Protein AF-A0A8T1ALN6-F1 (afdb_monomer_lite)

Foldseek 3Di:
DDDPADEALDPPPRVVPGPHYDPVSDPVVVVVVVLVVQQQVLLVLLLVLLVVLLVLLVVLLVVVCVVLVFDAAPLLCCVSVPQLNVVLSVLSNVFAWDPDDDPDGPDPDSDDPVSVCVSVVLSVVLNVQLVVLLVVLVPDPPADRDDCPPPDVVPNNVRHQHPNSLSSSLSSSVSSLVSSCVSQQDDPTTDGNVVSVSNVVSSVVSVVVSCCQVVPDDDPVCVVSSNHD

pLDDT: mean 86.93, std 8.19, range [48.19, 97.44]

Sequence (229 aa):
RFAHCGVALSDAEASVVSPFTSKSKTIQSVVDLCREGRCSVATSFASVKFLIMYGLIGSVLRLFMYYHAINLSQWCWILVEGFMLVGCSYVITLSKPLDELKDMRPTSSLIGPTTLSSILGQEAINIIYLCFSIHMLSSQVWYCPFSPDNVDVAKWWLLSDNHMATVLFFSVIFQQHTTAWTFSFGSIYQQPIWRNYLLLVFFAAVAALDLYLVLGEPSYVHHRSEILN

Secondary structure (DSSP, 8-state):
---S--EESSSSHHHHH-SEE-SS--THHHHHHHHHHHHHHHHHHHHHHHHHHHHHHHHHHHHHHHHTT----HHHHIIIIIIIHHHHHHHHHTPPBPSS--SPPPPS-TT-HHHHHHHHHHHHHHHHHHHHHHHHHHT-TT------TT--TT-GGGGS-SHHHHHHHHHHHHHHHHHHHHHHS--TTB--GGG-HHHHHHHHHHHHHHHHHHHS-S-HHHHHHTS--

InterPro domains:
  IPR006544 P-type ATPase, subfamily V [PTHR45630] (1-216)
  IPR023298 P-type ATPase, transmembrane domain superfamily [SSF81665] (37-215)

Organism: NCBI:txid29920

Structure (mmCIF, N/CA/C/O backbone):
data_AF-A0A8T1ALN6-F1
#
_entry.id   AF-A0A8T1ALN6-F1
#
loop_
_atom_site.group_PDB
_atom_site.id
_atom_site.type_symbol
_atom_site.label_atom_id
_atom_site.label_alt_id
_atom_site.label_comp_id
_atom_site.label_asym_id
_atom_site.label_entity_id
_atom_site.label_seq_id
_atom_site.pdbx_PDB_ins_code
_atom_site.Cartn_x
_atom_site.Cartn_y
_atom_site.Cartn_z
_atom_site.occupancy
_atom_site.B_iso_or_equiv
_atom_site.auth_seq_id
_atom_site.auth_comp_id
_atom_site.auth_asym_id
_atom_site.auth_atom_id
_atom_site.pdbx_PDB_model_num
ATOM 1 N N . ARG A 1 1 ? -21.799 17.303 34.467 1.00 52.84 1 ARG A N 1
ATOM 2 C CA . ARG A 1 1 ? -20.860 16.896 33.391 1.00 52.84 1 ARG A CA 1
ATOM 3 C C . ARG A 1 1 ? -21.660 16.086 32.383 1.00 52.84 1 ARG A C 1
ATOM 5 O O . ARG A 1 1 ? -22.311 15.145 32.812 1.00 52.84 1 ARG A O 1
ATOM 12 N N . PHE A 1 2 ? -21.660 16.472 31.109 1.00 76.06 2 PHE A N 1
ATOM 13 C CA . PHE A 1 2 ? -22.322 15.713 30.044 1.00 76.06 2 PHE A CA 1
ATOM 14 C C . PHE A 1 2 ? -21.413 14.564 29.589 1.00 76.06 2 PHE A C 1
ATOM 16 O O . PHE A 1 2 ? -20.194 14.734 29.534 1.00 76.06 2 PHE A O 1
ATOM 23 N N . ALA A 1 3 ? -21.988 13.391 29.324 1.00 81.00 3 ALA A N 1
ATOM 24 C CA . ALA A 1 3 ? -21.252 12.275 28.743 1.00 81.00 3 ALA A CA 1
ATOM 25 C C . ALA A 1 3 ? -21.075 12.512 27.236 1.00 81.00 3 ALA A C 1
ATOM 27 O O . ALA A 1 3 ? -22.021 12.909 26.565 1.00 81.00 3 ALA A O 1
ATOM 28 N N . HIS A 1 4 ? -19.877 12.259 26.701 1.00 85.81 4 HIS A N 1
ATOM 29 C CA . HIS A 1 4 ? -19.615 12.381 25.259 1.00 85.81 4 HIS A CA 1
ATOM 30 C C . HIS A 1 4 ? -20.237 11.237 24.440 1.00 85.81 4 HIS A C 1
ATOM 32 O O . HIS A 1 4 ? -20.382 11.352 23.230 1.00 85.81 4 HIS A O 1
ATOM 38 N N . CYS A 1 5 ? -20.558 10.118 25.092 1.00 86.50 5 CYS A N 1
ATOM 39 C CA . CYS A 1 5 ? -21.152 8.931 24.489 1.00 86.50 5 CYS A CA 1
ATOM 40 C C . CYS A 1 5 ? -21.889 8.126 25.573 1.00 86.50 5 CYS A C 1
ATOM 42 O O . CYS A 1 5 ? -21.485 8.160 26.739 1.00 86.50 5 CYS A O 1
ATOM 44 N N . GLY A 1 6 ? -22.951 7.413 25.194 1.00 89.12 6 GLY A N 1
ATOM 45 C CA . GLY A 1 6 ? -23.760 6.574 26.079 1.00 89.12 6 GLY A CA 1
ATOM 46 C C . GLY A 1 6 ? -24.063 5.209 25.462 1.00 89.12 6 GLY A C 1
ATOM 47 O O . GLY A 1 6 ? -23.921 5.017 24.253 1.00 89.12 6 GLY A O 1
ATOM 48 N N . VAL A 1 7 ? -24.477 4.266 26.312 1.00 90.94 7 VAL A N 1
ATOM 49 C CA . VAL A 1 7 ? -25.042 2.972 25.905 1.00 90.94 7 VAL A CA 1
ATOM 50 C C . VAL A 1 7 ? -26.379 2.802 26.614 1.00 90.94 7 VAL A C 1
ATOM 52 O O . VAL A 1 7 ? -26.431 2.808 27.844 1.00 90.94 7 VAL A O 1
ATOM 55 N N . ALA A 1 8 ? -27.455 2.636 25.852 1.00 91.94 8 ALA A N 1
ATOM 56 C CA . ALA A 1 8 ? -28.772 2.341 26.389 1.00 91.94 8 ALA A CA 1
ATOM 57 C C . ALA A 1 8 ? -28.912 0.836 26.634 1.00 91.94 8 ALA A C 1
ATOM 59 O O . ALA A 1 8 ? -28.627 0.027 25.752 1.00 91.94 8 ALA A O 1
ATOM 60 N N . LEU A 1 9 ? -29.365 0.460 27.831 1.00 89.12 9 LEU A N 1
ATOM 61 C CA . LEU A 1 9 ? -29.730 -0.922 28.180 1.00 89.12 9 LEU A CA 1
ATOM 62 C C . LEU A 1 9 ? -31.255 -1.144 28.134 1.00 89.12 9 LEU A C 1
ATOM 64 O O . LEU A 1 9 ? -31.744 -2.195 28.541 1.00 89.12 9 LEU A O 1
ATOM 68 N N . SER A 1 10 ? -32.014 -0.152 27.666 1.00 85.69 10 SER A N 1
ATOM 69 C CA . SER A 1 10 ? -33.464 -0.214 27.485 1.00 85.69 10 SER A CA 1
ATOM 70 C C . SER A 1 10 ? -33.848 0.280 26.091 1.00 85.69 10 SER A C 1
ATOM 72 O O . SER A 1 10 ? -33.154 1.117 25.520 1.00 85.69 10 SER A O 1
ATOM 74 N N . ASP A 1 11 ? -34.964 -0.232 25.569 1.00 76.25 11 ASP A N 1
ATOM 75 C CA . ASP A 1 11 ? -35.465 0.071 24.215 1.00 76.25 11 ASP A CA 1
ATOM 76 C C . ASP A 1 11 ? -36.366 1.323 24.165 1.00 76.25 11 ASP A C 1
ATOM 78 O O . ASP A 1 11 ? -37.003 1.596 23.151 1.00 76.25 11 ASP A O 1
ATOM 82 N N . ALA A 1 12 ? -36.496 2.038 25.285 1.00 77.38 12 ALA A N 1
ATOM 83 C CA . ALA A 1 12 ? -37.437 3.143 25.451 1.00 77.38 12 ALA A CA 1
ATOM 84 C C . ALA A 1 12 ? -36.713 4.503 25.401 1.00 77.38 12 ALA A C 1
ATOM 86 O O . ALA A 1 12 ? -35.930 4.782 24.498 1.00 77.38 12 ALA A O 1
ATOM 87 N N . GLU A 1 13 ? -36.948 5.376 26.378 1.00 75.62 13 GLU A N 1
ATOM 88 C CA . GLU A 1 13 ? -36.460 6.762 26.359 1.00 75.62 13 GLU A CA 1
ATOM 89 C C . GLU A 1 13 ? -34.926 6.874 26.312 1.00 75.62 13 GLU A C 1
ATOM 91 O O . GLU A 1 13 ? -34.386 7.774 25.671 1.00 75.62 13 GLU A O 1
ATOM 96 N N . ALA A 1 14 ? -34.204 5.927 26.923 1.00 77.44 14 ALA A N 1
ATOM 97 C CA . ALA A 1 14 ? -32.743 5.944 26.932 1.00 77.44 14 ALA A CA 1
ATOM 98 C C . ALA A 1 14 ? -32.126 5.652 25.551 1.00 77.44 14 ALA A C 1
ATOM 100 O O . ALA A 1 14 ? -31.077 6.213 25.231 1.00 77.44 14 ALA A O 1
ATOM 101 N N . SER A 1 15 ? -32.756 4.814 24.715 1.00 80.06 15 SER A N 1
ATOM 102 C CA . SER A 1 15 ? -32.253 4.522 23.364 1.00 80.06 15 SER A CA 1
ATOM 103 C C . SER A 1 15 ? -32.489 5.663 22.379 1.00 80.06 15 SER A C 1
ATOM 105 O O . SER A 1 15 ? -31.780 5.749 21.385 1.00 80.06 15 SER A O 1
ATOM 107 N N . VAL A 1 16 ? -33.435 6.569 22.659 1.00 81.06 16 VAL A N 1
ATOM 108 C CA . VAL A 1 16 ? -33.685 7.754 21.814 1.00 81.06 16 VAL A CA 1
ATOM 109 C C . VAL A 1 16 ? -32.510 8.737 21.867 1.00 81.06 16 VAL A C 1
ATOM 111 O O . VAL A 1 16 ? -32.228 9.423 20.889 1.00 81.06 16 VAL A O 1
ATOM 114 N N . VAL A 1 17 ? -31.810 8.801 23.002 1.00 83.56 17 VAL A N 1
ATOM 115 C CA . VAL A 1 17 ? -30.732 9.776 23.249 1.00 83.56 17 VAL A CA 1
ATOM 116 C C . VAL A 1 17 ? -29.327 9.176 23.168 1.00 83.56 17 VAL A C 1
ATOM 118 O O . VAL A 1 17 ? -28.344 9.911 23.091 1.00 83.56 17 VAL A O 1
ATOM 121 N N . SER A 1 18 ? -29.211 7.849 23.207 1.00 87.25 18 SER A N 1
ATOM 122 C CA . SER A 1 18 ? -27.933 7.143 23.223 1.00 87.25 18 SER A CA 1
ATOM 123 C C . SER A 1 18 ? -27.534 6.673 21.818 1.00 87.25 18 SER A C 1
ATOM 125 O O . SER A 1 18 ? -28.333 6.011 21.160 1.00 87.25 18 SER A O 1
ATOM 127 N N . PRO A 1 19 ? -26.288 6.912 21.364 1.00 88.75 19 PRO A N 1
ATOM 128 C CA . PRO A 1 19 ? -25.835 6.464 20.044 1.00 88.75 19 PRO A CA 1
ATOM 129 C C . PRO A 1 19 ? -25.727 4.935 19.930 1.00 88.75 19 PRO A C 1
ATOM 131 O O . PRO A 1 19 ? -25.768 4.394 18.828 1.00 88.75 19 PRO A O 1
ATOM 134 N N . PHE A 1 20 ? -25.599 4.230 21.059 1.00 91.56 20 PHE A N 1
ATOM 135 C CA . PHE A 1 20 ? -25.561 2.770 21.118 1.00 91.56 20 PHE A CA 1
ATOM 136 C C . PHE A 1 20 ? -26.703 2.229 21.978 1.00 91.56 20 PHE A C 1
ATOM 138 O O . PHE A 1 20 ? -27.007 2.789 23.034 1.00 91.56 20 PHE A O 1
ATOM 145 N N . THR A 1 21 ? -27.286 1.102 21.561 1.00 92.06 21 THR A N 1
ATOM 146 C CA . THR A 1 21 ? -28.323 0.369 22.307 1.00 92.06 21 THR A CA 1
ATOM 147 C C . THR A 1 21 ? -27.938 -1.108 22.407 1.00 92.06 21 THR A C 1
ATOM 149 O O . THR A 1 21 ? -27.664 -1.754 21.395 1.00 92.06 21 THR A O 1
ATOM 152 N N . SER A 1 22 ? -27.892 -1.653 23.625 1.00 91.75 22 SER A N 1
ATOM 153 C CA . SER A 1 22 ? -27.598 -3.066 23.882 1.00 91.75 22 SER A CA 1
ATOM 154 C C . SER A 1 22 ? -28.863 -3.908 23.754 1.00 91.75 22 SER A C 1
ATOM 156 O O . SER A 1 22 ? -29.787 -3.784 24.555 1.00 91.75 22 SER A O 1
ATOM 158 N N . LYS A 1 23 ? -28.869 -4.836 22.792 1.00 88.19 23 LYS A N 1
ATOM 159 C CA . LYS A 1 23 ? -29.971 -5.795 22.615 1.00 88.19 23 LYS A CA 1
ATOM 160 C C . LYS A 1 23 ? -30.048 -6.828 23.739 1.00 88.19 23 LYS A C 1
ATOM 162 O O . LYS A 1 23 ? -31.139 -7.222 24.134 1.00 88.19 23 LYS A O 1
ATOM 167 N N . SER A 1 24 ? -28.900 -7.275 24.252 1.00 87.94 24 SER A N 1
ATOM 168 C CA . SER A 1 24 ? -28.834 -8.238 25.358 1.00 87.94 24 SER A CA 1
ATOM 169 C C . SER A 1 24 ? -29.148 -7.602 26.712 1.00 87.94 24 SER A C 1
ATOM 171 O O . SER A 1 24 ? -29.361 -8.329 27.677 1.00 87.94 24 SER A O 1
ATOM 173 N N . LYS A 1 25 ? -29.169 -6.262 26.794 1.00 89.44 25 LYS A N 1
ATOM 174 C CA . LYS A 1 25 ? -29.397 -5.483 28.023 1.00 89.44 25 LYS A CA 1
ATOM 175 C C . LYS A 1 25 ? -28.411 -5.844 29.143 1.00 89.44 25 LYS A C 1
ATOM 177 O O . LYS A 1 25 ? -28.721 -5.725 30.325 1.00 89.44 25 LYS A O 1
ATOM 182 N N . THR A 1 26 ? -27.205 -6.282 28.772 1.00 90.75 26 THR A N 1
ATOM 183 C CA . THR A 1 26 ? -26.138 -6.684 29.698 1.00 90.75 26 THR A CA 1
ATOM 184 C C . THR A 1 26 ? -25.036 -5.630 29.773 1.00 90.75 26 THR A C 1
ATOM 186 O O . THR A 1 26 ? -24.687 -4.991 28.781 1.00 90.75 26 THR A O 1
ATOM 189 N N . ILE A 1 27 ? -24.417 -5.492 30.950 1.00 91.25 27 ILE A N 1
ATOM 190 C CA . ILE A 1 27 ? -23.270 -4.587 31.161 1.00 91.25 27 ILE A CA 1
ATOM 191 C C . ILE A 1 27 ? -22.062 -5.012 30.306 1.00 91.25 27 ILE A C 1
ATOM 193 O O . ILE A 1 27 ? -21.274 -4.166 29.889 1.00 91.25 27 ILE A O 1
ATOM 197 N N . GLN A 1 28 ? -21.957 -6.303 29.965 1.00 90.69 28 GLN A N 1
ATOM 198 C CA . GLN A 1 28 ? -20.912 -6.834 29.086 1.00 90.69 28 GLN A CA 1
ATOM 199 C C . GLN A 1 28 ? -20.850 -6.111 27.729 1.00 90.69 28 GLN A C 1
ATOM 201 O O . GLN A 1 28 ? -19.758 -5.877 27.219 1.00 90.69 28 GLN A O 1
ATOM 206 N N . SER A 1 29 ? -21.987 -5.647 27.193 1.00 90.88 29 SER A N 1
ATOM 207 C CA . SER A 1 29 ? -22.012 -4.872 25.945 1.00 90.88 29 SER A CA 1
ATOM 208 C C . SER A 1 29 ? -21.182 -3.588 26.015 1.00 90.88 29 SER A C 1
ATOM 210 O O . SER A 1 29 ? -20.677 -3.136 24.994 1.00 90.88 29 SER A O 1
ATOM 212 N N . VAL A 1 30 ? -21.015 -2.998 27.203 1.00 92.25 30 VAL A N 1
ATOM 213 C CA . VAL A 1 30 ? -20.169 -1.810 27.395 1.00 92.25 30 VAL A CA 1
ATOM 214 C C . VAL A 1 30 ? -18.690 -2.173 27.249 1.00 92.25 30 VAL A C 1
ATOM 216 O O . VAL A 1 30 ? -17.931 -1.431 26.624 1.00 92.25 30 VAL A O 1
ATOM 219 N N . VAL A 1 31 ? -18.280 -3.325 27.788 1.00 91.38 31 VAL A N 1
ATOM 220 C CA . VAL A 1 31 ? -16.910 -3.848 27.661 1.00 91.38 31 VAL A CA 1
ATOM 221 C C . VAL A 1 31 ? -16.607 -4.193 26.206 1.00 91.38 31 VAL A C 1
ATOM 223 O O . VAL A 1 31 ? -15.568 -3.781 25.690 1.00 91.38 31 VAL A O 1
ATOM 226 N N . ASP A 1 32 ? -17.528 -4.876 25.526 1.00 91.38 32 ASP A N 1
ATOM 227 C CA . ASP A 1 32 ? -17.369 -5.242 24.116 1.00 91.38 32 ASP A CA 1
ATOM 228 C C . ASP A 1 32 ? -17.318 -3.999 23.222 1.00 91.38 32 ASP A C 1
ATOM 230 O O . ASP A 1 32 ? -16.427 -3.883 22.383 1.00 91.38 32 ASP A O 1
ATOM 234 N N . LEU A 1 33 ? -18.171 -3.000 23.477 1.00 92.12 33 LEU A N 1
ATOM 235 C CA . LEU A 1 33 ? -18.117 -1.719 22.772 1.00 92.12 33 LEU A CA 1
ATOM 236 C C . LEU A 1 33 ? -16.778 -0.995 22.987 1.00 92.12 33 LEU A C 1
ATOM 238 O O . LEU A 1 33 ? -16.235 -0.405 22.055 1.00 92.12 33 LEU A O 1
ATOM 242 N N . CYS A 1 34 ? -16.209 -1.054 24.195 1.00 91.38 34 CYS A N 1
ATOM 243 C CA . CYS A 1 34 ? -14.889 -0.482 24.463 1.00 91.38 34 CYS A CA 1
ATOM 244 C C . CYS A 1 34 ? -13.771 -1.229 23.722 1.00 91.38 34 CYS A C 1
ATOM 246 O O . CYS A 1 34 ? -12.828 -0.592 23.250 1.00 91.38 34 CYS A O 1
ATOM 248 N N . ARG A 1 35 ? -13.861 -2.560 23.612 1.00 90.75 35 ARG A N 1
ATOM 249 C CA . ARG A 1 35 ? -12.908 -3.385 22.851 1.00 90.75 35 ARG A CA 1
ATOM 250 C C . ARG A 1 35 ? -12.967 -3.051 21.363 1.00 90.75 35 ARG A C 1
ATOM 252 O O . ARG A 1 35 ? -11.930 -2.749 20.774 1.00 90.75 35 ARG A O 1
ATOM 259 N N . GLU A 1 36 ? -14.168 -3.004 20.794 1.00 91.38 36 GLU A N 1
ATOM 260 C CA . GLU A 1 36 ? -14.390 -2.632 19.393 1.00 91.38 36 GLU A CA 1
ATOM 261 C C . GLU A 1 36 ? -13.944 -1.199 19.104 1.00 91.38 36 GLU A C 1
ATOM 263 O O . GLU A 1 36 ? -13.241 -0.950 18.128 1.00 91.38 36 GLU A O 1
ATOM 268 N N . GLY A 1 37 ? -14.253 -0.248 19.990 1.00 91.62 37 GLY A N 1
ATOM 269 C CA . GLY A 1 37 ? -13.809 1.137 19.846 1.00 91.62 37 GLY A CA 1
ATOM 270 C C . GLY A 1 37 ? -12.283 1.263 19.808 1.00 91.62 37 GLY A C 1
ATOM 271 O O . GLY A 1 37 ? -11.737 1.962 18.955 1.00 91.62 37 GLY A O 1
ATOM 272 N N . ARG A 1 38 ? -11.563 0.550 20.684 1.00 91.00 38 ARG A N 1
ATOM 273 C CA . ARG A 1 38 ? -10.087 0.564 20.694 1.00 91.00 38 ARG A CA 1
ATOM 274 C C . ARG A 1 38 ? -9.490 -0.115 19.466 1.00 91.00 38 ARG A C 1
ATOM 276 O O . ARG A 1 38 ? -8.529 0.408 18.903 1.00 91.00 38 ARG A O 1
ATOM 283 N N . CYS A 1 39 ? -10.069 -1.237 19.045 1.00 89.31 39 CYS A N 1
ATOM 284 C CA . CYS A 1 39 ? -9.704 -1.919 17.809 1.00 89.31 39 CYS A CA 1
ATOM 285 C C . CYS A 1 39 ? -9.899 -1.002 16.596 1.00 89.31 39 CYS A C 1
ATOM 287 O O . CYS A 1 39 ? -8.980 -0.826 15.800 1.00 89.31 39 CYS A O 1
ATOM 289 N N . SER A 1 40 ? -11.055 -0.348 16.487 1.00 90.56 40 SER A N 1
ATOM 290 C CA . SER A 1 40 ? -11.392 0.562 15.390 1.00 90.56 40 SER A CA 1
ATOM 291 C C . SER A 1 40 ? -10.427 1.747 15.299 1.00 90.56 40 SER A C 1
ATOM 293 O O . SER A 1 40 ? -9.920 2.050 14.216 1.00 90.56 40 SER A O 1
ATOM 295 N N . VAL A 1 41 ? -10.071 2.365 16.433 1.00 89.81 41 VAL A N 1
ATOM 296 C CA . VAL A 1 41 ? -9.075 3.453 16.467 1.00 89.81 41 VAL A CA 1
ATOM 297 C C . VAL A 1 41 ? -7.701 2.960 16.008 1.00 89.81 41 VAL A C 1
ATOM 299 O O . VAL A 1 41 ? -7.070 3.598 15.164 1.00 89.81 41 VAL A O 1
ATOM 302 N N . ALA A 1 42 ? -7.244 1.808 16.510 1.00 87.81 42 ALA A N 1
ATOM 303 C CA . ALA A 1 42 ? -5.972 1.222 16.089 1.00 87.81 42 ALA A CA 1
ATOM 304 C C . ALA A 1 42 ? -5.962 0.888 14.587 1.00 87.81 42 ALA A C 1
ATOM 306 O O . ALA A 1 42 ? -4.976 1.154 13.900 1.00 87.81 42 ALA A O 1
ATOM 307 N N . THR A 1 43 ? -7.081 0.376 14.068 1.00 89.50 43 THR A N 1
ATOM 308 C CA . THR A 1 43 ? -7.246 -0.001 12.657 1.00 89.50 43 THR A CA 1
ATOM 309 C C . THR A 1 43 ? -7.220 1.227 11.763 1.00 89.50 43 THR A C 1
ATOM 311 O O . THR A 1 43 ? -6.528 1.250 10.747 1.00 89.50 43 THR A O 1
ATOM 314 N N . SER A 1 44 ? -7.919 2.282 12.179 1.00 90.19 44 SER A N 1
ATOM 315 C CA . SER A 1 44 ? -7.944 3.560 11.473 1.00 90.19 44 SER A CA 1
ATOM 316 C C . SER A 1 44 ? -6.544 4.167 11.400 1.00 90.19 44 SER A C 1
ATOM 318 O O . SER A 1 44 ? -6.127 4.631 10.345 1.00 90.19 44 SER A O 1
ATOM 320 N N . PHE A 1 45 ? -5.771 4.105 12.489 1.00 88.25 45 PHE A N 1
ATOM 321 C CA . PHE A 1 45 ? -4.393 4.599 12.493 1.00 88.25 45 PHE A CA 1
ATOM 322 C C . PHE A 1 45 ? -3.479 3.777 11.579 1.00 88.25 45 PHE A C 1
ATOM 324 O O . PHE A 1 45 ? -2.657 4.362 10.879 1.00 88.25 45 PHE A O 1
ATOM 331 N N . ALA A 1 46 ? -3.618 2.449 11.552 1.00 88.94 46 ALA A N 1
ATOM 332 C CA . ALA A 1 46 ? -2.865 1.595 10.633 1.00 88.94 46 ALA A CA 1
ATOM 333 C C . ALA A 1 46 ? -3.195 1.908 9.162 1.00 88.94 46 ALA A C 1
ATOM 335 O O . ALA A 1 46 ? -2.285 2.106 8.359 1.00 88.94 46 ALA A O 1
ATOM 336 N N . SER A 1 47 ? -4.484 2.043 8.834 1.00 90.94 47 SER A N 1
ATOM 337 C CA . SER A 1 47 ? -4.943 2.398 7.486 1.00 90.94 47 SER A CA 1
ATOM 338 C C . SER A 1 47 ? -4.422 3.772 7.049 1.00 90.94 47 SER A C 1
ATOM 340 O O . SER A 1 47 ? -3.858 3.907 5.967 1.00 90.94 47 SER A O 1
ATOM 342 N N . VAL A 1 48 ? -4.488 4.784 7.921 1.00 91.12 48 VAL A N 1
ATOM 343 C CA . VAL A 1 48 ? -3.954 6.117 7.606 1.00 91.12 48 VAL A CA 1
ATOM 344 C C . VAL A 1 48 ? -2.434 6.095 7.408 1.00 91.12 48 VAL A C 1
ATOM 346 O O . VAL A 1 48 ? -1.941 6.733 6.482 1.00 91.12 48 VAL A O 1
ATOM 349 N N . LYS A 1 49 ? -1.674 5.338 8.213 1.00 91.12 49 LYS A N 1
ATOM 350 C CA . LYS A 1 49 ? -0.221 5.171 8.004 1.00 91.12 49 LYS A CA 1
ATOM 351 C C . LYS A 1 49 ? 0.092 4.530 6.653 1.00 91.12 49 LYS A C 1
ATOM 353 O O . LYS A 1 49 ? 0.992 5.001 5.962 1.00 91.12 49 LYS A O 1
ATOM 358 N N . PHE A 1 50 ? -0.662 3.499 6.274 1.00 92.44 50 PHE A N 1
ATOM 359 C CA . PHE A 1 50 ? -0.539 2.865 4.964 1.00 92.44 50 PHE A CA 1
ATOM 360 C C . PHE A 1 50 ? -0.823 3.857 3.829 1.00 92.44 50 PHE A C 1
ATOM 362 O O . PHE A 1 50 ? -0.014 3.961 2.914 1.00 92.44 50 PHE A O 1
ATOM 369 N N . LEU A 1 51 ? -1.901 4.643 3.918 1.00 93.69 51 LEU A N 1
ATOM 370 C CA . LEU A 1 51 ? -2.244 5.647 2.905 1.00 93.69 51 LEU A CA 1
ATOM 371 C C . LEU A 1 51 ? -1.182 6.749 2.776 1.00 93.69 51 LEU A C 1
ATOM 373 O O . LEU A 1 51 ? -0.855 7.154 1.662 1.00 93.69 51 LEU A O 1
ATOM 377 N N . ILE A 1 52 ? -0.616 7.210 3.896 1.00 94.19 52 ILE A N 1
ATOM 378 C CA . ILE A 1 52 ? 0.484 8.185 3.885 1.00 94.19 52 ILE A CA 1
ATOM 379 C C . ILE A 1 52 ? 1.700 7.594 3.169 1.00 94.19 52 ILE A C 1
ATOM 381 O O . ILE A 1 52 ? 2.225 8.218 2.251 1.00 94.19 52 ILE A O 1
ATOM 385 N N . MET A 1 53 ? 2.128 6.388 3.551 1.00 95.00 53 MET A N 1
ATOM 386 C CA . MET A 1 53 ? 3.277 5.738 2.918 1.00 95.00 53 MET A CA 1
ATOM 387 C C . MET A 1 53 ? 3.040 5.434 1.439 1.00 95.00 53 MET A C 1
ATOM 389 O O . MET A 1 53 ? 3.934 5.647 0.631 1.00 95.00 53 MET A O 1
ATOM 393 N N . TYR A 1 54 ? 1.836 5.003 1.061 1.00 94.75 54 TYR A N 1
ATOM 394 C CA . TYR A 1 54 ? 1.460 4.833 -0.341 1.00 94.75 54 TYR A CA 1
ATOM 395 C C . TYR A 1 54 ? 1.649 6.136 -1.131 1.00 94.75 54 TYR A C 1
ATOM 397 O O . TYR A 1 54 ? 2.245 6.131 -2.207 1.00 94.75 54 TYR A O 1
ATOM 405 N N . GLY A 1 55 ? 1.185 7.264 -0.579 1.00 95.38 55 GLY A N 1
ATOM 406 C CA . GLY A 1 55 ? 1.351 8.578 -1.195 1.00 95.38 55 GLY A CA 1
ATOM 407 C C . GLY A 1 55 ? 2.817 8.998 -1.330 1.00 95.38 55 GLY A C 1
ATOM 408 O O . GLY A 1 55 ? 3.194 9.551 -2.363 1.00 95.38 55 GLY A O 1
ATOM 409 N N . LEU A 1 56 ? 3.653 8.707 -0.330 1.00 96.56 56 LEU A N 1
ATOM 410 C CA . LEU A 1 56 ? 5.090 9.002 -0.359 1.00 96.56 56 LEU A CA 1
ATOM 411 C C . LEU A 1 56 ? 5.819 8.158 -1.415 1.00 96.56 56 LEU A C 1
ATOM 413 O O . LEU A 1 56 ? 6.401 8.730 -2.337 1.00 96.56 56 LEU A O 1
ATOM 417 N N . ILE A 1 57 ? 5.654 6.831 -1.375 1.00 96.44 57 ILE A N 1
ATOM 418 C CA . ILE A 1 57 ? 6.212 5.898 -2.368 1.00 96.44 57 ILE A CA 1
ATOM 419 C C . ILE A 1 57 ? 5.778 6.306 -3.782 1.00 96.44 57 ILE A C 1
ATOM 421 O O . ILE A 1 57 ? 6.598 6.417 -4.692 1.00 96.44 57 ILE A O 1
ATOM 425 N N . GLY A 1 58 ? 4.484 6.585 -3.974 1.00 95.62 58 GLY A N 1
ATOM 426 C CA . GLY A 1 58 ? 3.940 7.013 -5.260 1.00 95.62 58 GLY A CA 1
ATOM 427 C C . GLY A 1 58 ? 4.448 8.383 -5.722 1.00 95.62 58 GLY A C 1
ATOM 428 O O . GLY A 1 58 ? 4.474 8.647 -6.924 1.00 95.62 58 GLY A O 1
ATOM 429 N N . SER A 1 59 ? 4.848 9.264 -4.804 1.00 96.88 59 SER A N 1
ATOM 430 C CA . SER A 1 59 ? 5.455 10.559 -5.136 1.00 96.88 59 SER A CA 1
ATOM 431 C C . SER A 1 59 ? 6.905 10.388 -5.585 1.00 96.88 59 SER A C 1
ATOM 433 O O . SER A 1 59 ? 7.302 10.959 -6.599 1.00 96.88 59 SER A O 1
ATOM 435 N N . VAL A 1 60 ? 7.676 9.553 -4.882 1.00 96.94 60 VAL A N 1
ATOM 436 C CA . VAL A 1 60 ? 9.054 9.206 -5.259 1.00 96.94 60 VAL A CA 1
ATOM 437 C C . VAL A 1 60 ? 9.079 8.498 -6.613 1.00 96.94 60 VAL A C 1
ATOM 439 O O . VAL A 1 60 ? 9.866 8.871 -7.479 1.00 96.94 60 VAL A O 1
ATOM 442 N N . LEU A 1 61 ? 8.170 7.546 -6.843 1.00 96.19 61 LEU A N 1
ATOM 443 C CA . LEU A 1 61 ? 7.998 6.895 -8.142 1.00 96.19 61 LEU A CA 1
ATOM 444 C C . LEU A 1 61 ? 7.813 7.928 -9.261 1.00 96.19 61 LEU A C 1
ATOM 446 O O . LEU A 1 61 ? 8.567 7.928 -10.231 1.00 96.19 61 LEU A O 1
ATOM 450 N N . ARG A 1 62 ? 6.850 8.846 -9.107 1.00 95.12 62 ARG A N 1
ATOM 451 C CA . ARG A 1 62 ? 6.567 9.887 -10.109 1.00 95.12 62 ARG A CA 1
ATOM 452 C C . ARG A 1 62 ? 7.760 10.818 -10.334 1.00 95.12 62 ARG A C 1
ATOM 454 O O . ARG A 1 62 ? 7.989 11.227 -11.468 1.00 95.12 62 ARG A O 1
ATOM 461 N N . LEU A 1 63 ? 8.540 11.117 -9.294 1.00 96.38 63 LEU A N 1
ATOM 462 C CA . LEU A 1 63 ? 9.767 11.905 -9.416 1.00 96.38 63 LEU A CA 1
ATOM 463 C C . LEU A 1 63 ? 10.805 11.203 -10.307 1.00 96.38 63 LEU A C 1
ATOM 465 O O . LEU A 1 63 ? 11.352 11.833 -11.210 1.00 96.38 63 LEU A O 1
ATOM 469 N N . PHE A 1 64 ? 11.049 9.907 -10.094 1.00 94.44 64 PHE A N 1
ATOM 470 C CA . PHE A 1 64 ? 11.977 9.134 -10.928 1.00 94.44 64 PHE A CA 1
ATOM 471 C C . PHE A 1 64 ? 11.458 8.938 -12.354 1.00 94.44 64 PHE A C 1
ATOM 473 O O . PHE A 1 64 ? 12.228 9.066 -13.303 1.00 94.44 64 PHE A O 1
ATOM 480 N N . MET A 1 65 ? 10.158 8.692 -12.521 1.00 92.81 65 MET A N 1
ATOM 481 C CA . MET A 1 65 ? 9.525 8.617 -13.841 1.00 92.81 65 MET A CA 1
ATOM 482 C C . MET A 1 65 ? 9.712 9.917 -14.626 1.00 92.81 65 MET A C 1
ATOM 484 O O . MET A 1 65 ? 10.114 9.885 -15.786 1.00 92.81 65 MET A O 1
ATOM 488 N N . TYR A 1 66 ? 9.492 11.062 -13.972 1.00 91.62 66 TYR A N 1
ATOM 489 C CA . TYR A 1 66 ? 9.718 12.376 -14.567 1.00 91.62 66 TYR A CA 1
ATOM 490 C C . TYR A 1 66 ? 11.192 12.596 -14.927 1.00 91.62 66 TYR A C 1
ATOM 492 O O . TYR A 1 66 ? 11.489 13.043 -16.031 1.00 91.62 66 TYR A O 1
ATOM 500 N N . TYR A 1 67 ? 12.119 12.239 -14.032 1.00 91.69 67 TYR A N 1
ATOM 501 C CA . TYR A 1 67 ? 13.558 12.379 -14.275 1.00 91.69 67 TYR A CA 1
ATOM 502 C C . TYR A 1 67 ? 14.040 11.555 -15.480 1.00 91.69 67 TYR A C 1
ATOM 504 O O . TYR A 1 67 ? 14.869 12.029 -16.253 1.00 91.69 67 TYR A O 1
ATOM 512 N N . HIS A 1 68 ? 13.499 10.349 -15.666 1.00 89.56 68 HIS A N 1
ATOM 513 C CA . HIS A 1 68 ? 13.838 9.473 -16.790 1.00 89.56 68 HIS A CA 1
ATOM 514 C C . HIS A 1 68 ? 12.944 9.659 -18.024 1.00 89.56 68 HIS A C 1
ATOM 516 O O . HIS A 1 68 ? 13.151 8.967 -19.015 1.00 89.56 68 HIS A O 1
ATOM 522 N N . ALA A 1 69 ? 11.977 10.582 -17.983 1.00 89.75 69 ALA A N 1
ATOM 523 C CA . ALA A 1 69 ? 10.998 10.809 -19.048 1.00 89.75 69 ALA A CA 1
ATOM 524 C C . ALA A 1 69 ? 10.269 9.525 -19.504 1.00 89.75 69 ALA A C 1
ATOM 526 O O . ALA A 1 69 ? 10.024 9.326 -20.693 1.00 89.75 69 ALA A O 1
ATOM 527 N N . ILE A 1 70 ? 9.911 8.661 -18.550 1.00 90.06 70 ILE A N 1
ATOM 528 C CA . ILE A 1 70 ? 9.187 7.401 -18.782 1.00 90.06 70 ILE A CA 1
ATOM 529 C C . ILE A 1 70 ? 7.840 7.398 -18.059 1.00 90.06 70 ILE A C 1
ATOM 531 O O . ILE A 1 70 ? 7.603 8.192 -17.147 1.00 90.06 70 ILE A O 1
ATOM 535 N N . ASN A 1 71 ? 6.959 6.473 -18.436 1.00 90.94 71 ASN A N 1
ATOM 536 C CA . ASN A 1 71 ? 5.693 6.235 -17.749 1.00 90.94 71 ASN A CA 1
ATOM 537 C C . ASN A 1 71 ? 5.529 4.748 -17.384 1.00 90.94 71 ASN A C 1
ATOM 539 O O . ASN A 1 71 ? 6.314 3.916 -17.819 1.00 90.94 71 ASN A O 1
ATOM 543 N N . LEU A 1 72 ? 4.537 4.415 -16.559 1.00 91.19 72 LEU A N 1
ATOM 544 C CA . LEU A 1 72 ? 4.108 3.038 -16.318 1.00 91.19 72 LEU A CA 1
ATOM 545 C C . LEU A 1 72 ? 2.922 2.699 -17.219 1.00 91.19 72 LEU A C 1
ATOM 547 O O . LEU A 1 72 ? 2.133 3.581 -17.579 1.00 91.19 72 LEU A O 1
ATOM 551 N N . SER A 1 73 ? 2.764 1.411 -17.520 1.00 89.81 73 SER A N 1
ATOM 552 C CA . SER A 1 73 ? 1.680 0.944 -18.378 1.00 89.81 73 SER A CA 1
ATOM 553 C C . SER A 1 73 ? 0.346 1.112 -17.665 1.00 89.81 73 SER A C 1
ATOM 555 O O . SER A 1 73 ? 0.263 1.166 -16.430 1.00 89.81 73 SER A O 1
ATOM 557 N N . GLN A 1 74 ? -0.736 1.174 -18.439 1.00 89.44 74 GLN A N 1
ATOM 558 C CA . GLN A 1 74 ? -2.072 1.303 -17.863 1.00 89.44 74 GLN A CA 1
ATOM 559 C C . GLN A 1 74 ? -2.387 0.150 -16.900 1.00 89.44 74 GLN A C 1
ATOM 561 O O . GLN A 1 74 ? -2.985 0.361 -15.845 1.00 89.44 74 GLN A O 1
ATOM 566 N N . TRP A 1 75 ? -1.957 -1.067 -17.238 1.00 88.50 75 TRP A N 1
ATOM 567 C CA . TRP A 1 75 ? -2.156 -2.243 -16.397 1.00 88.50 75 TRP A CA 1
ATOM 568 C C . TRP A 1 75 ? -1.341 -2.183 -15.109 1.00 88.50 75 TRP A C 1
ATOM 570 O O . TRP A 1 75 ? -1.877 -2.509 -14.051 1.00 88.50 75 TRP A O 1
ATOM 580 N N . CYS A 1 76 ? -0.099 -1.700 -15.167 1.00 90.69 76 CYS A N 1
ATOM 581 C CA . CYS A 1 76 ? 0.716 -1.461 -13.978 1.00 90.69 76 CYS A CA 1
ATOM 582 C C . CYS A 1 76 ? 0.038 -0.471 -13.022 1.00 90.69 76 CYS A C 1
ATOM 584 O O . CYS A 1 76 ? -0.056 -0.737 -11.824 1.00 90.69 76 CYS A O 1
ATOM 586 N N . TRP A 1 77 ? -0.519 0.628 -13.542 1.00 91.44 77 TRP A N 1
ATOM 587 C CA . TRP A 1 77 ? -1.282 1.580 -12.730 1.00 91.44 77 TRP A CA 1
ATOM 588 C C . TRP A 1 77 ? -2.544 0.964 -12.120 1.00 91.44 77 TRP A C 1
ATOM 590 O O . TRP A 1 77 ? -2.827 1.196 -10.947 1.00 91.44 77 TRP A O 1
ATOM 600 N N . ILE A 1 78 ? -3.281 0.136 -12.867 1.00 91.75 78 ILE A N 1
ATOM 601 C CA . ILE A 1 78 ? -4.459 -0.573 -12.339 1.00 91.75 78 ILE A CA 1
ATOM 602 C C . ILE A 1 78 ? -4.067 -1.536 -11.210 1.00 91.75 78 ILE A C 1
ATOM 604 O O . ILE A 1 78 ? -4.790 -1.641 -10.220 1.00 91.75 78 ILE A O 1
ATOM 608 N N . LEU A 1 79 ? -2.934 -2.231 -11.325 1.00 90.94 79 LEU A N 1
ATOM 609 C CA . LEU A 1 79 ? -2.448 -3.117 -10.265 1.00 90.94 79 LEU A CA 1
ATOM 610 C C . LEU A 1 79 ? -2.043 -2.327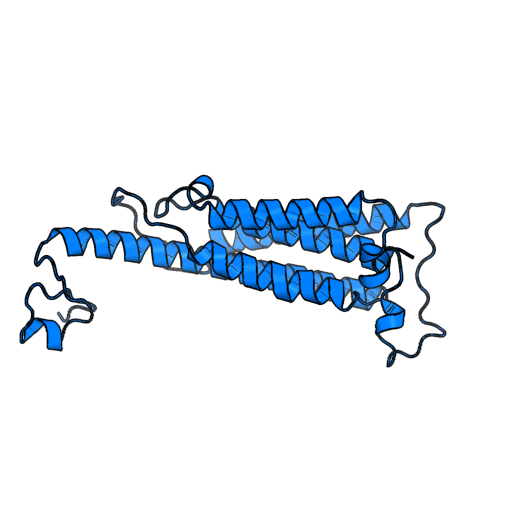 -9.015 1.00 90.94 79 LEU A C 1
ATOM 612 O O . LEU A 1 79 ? -2.451 -2.692 -7.915 1.00 90.94 79 LEU A O 1
ATOM 616 N N . VAL A 1 80 ? -1.319 -1.219 -9.179 1.00 92.06 80 VAL A N 1
ATOM 617 C CA . VAL A 1 80 ? -0.832 -0.383 -8.070 1.00 92.06 80 VAL A CA 1
ATOM 618 C C . VAL A 1 80 ? -1.962 0.407 -7.392 1.00 92.06 80 VAL A C 1
ATOM 620 O O . VAL A 1 80 ? -2.159 0.302 -6.182 1.00 92.06 80 VAL A O 1
ATOM 623 N N . GLU A 1 81 ? -2.733 1.199 -8.139 1.00 91.06 81 GLU A N 1
ATOM 624 C CA . GLU A 1 81 ? -3.748 2.089 -7.548 1.00 91.06 81 GLU A CA 1
ATOM 625 C C . GLU A 1 81 ? -5.114 1.414 -7.402 1.00 91.06 81 GLU A C 1
ATOM 627 O O . GLU A 1 81 ? -5.892 1.759 -6.516 1.00 91.06 81 GLU A O 1
ATOM 632 N N . GLY A 1 82 ? -5.430 0.459 -8.275 1.00 89.75 82 GLY A N 1
ATOM 633 C CA . GLY A 1 82 ? -6.693 -0.268 -8.232 1.00 89.75 82 GLY A CA 1
ATOM 634 C C . GLY A 1 82 ? -6.620 -1.416 -7.240 1.00 89.75 82 GLY A C 1
ATOM 635 O O . GLY A 1 82 ? -7.217 -1.361 -6.170 1.00 89.75 82 GLY A O 1
ATOM 636 N N . PHE A 1 83 ? -5.885 -2.470 -7.582 1.00 90.00 83 PHE A N 1
ATOM 637 C CA . PHE A 1 83 ? -5.868 -3.682 -6.765 1.00 90.00 83 PHE A CA 1
ATOM 638 C C . PHE A 1 83 ? -5.127 -3.487 -5.447 1.00 90.00 83 PHE A C 1
ATOM 640 O O . PHE A 1 83 ? -5.683 -3.797 -4.395 1.00 90.00 83 PHE A O 1
ATOM 647 N N . MET A 1 84 ? -3.906 -2.959 -5.485 1.00 90.81 84 MET A N 1
ATOM 648 C CA . MET A 1 84 ? -3.050 -2.920 -4.307 1.00 90.81 84 MET A CA 1
ATOM 649 C C . MET A 1 84 ? -3.531 -1.886 -3.286 1.00 90.81 84 MET A C 1
ATOM 651 O O . MET A 1 84 ? -3.835 -2.241 -2.149 1.00 90.81 84 MET A O 1
ATOM 655 N N . LEU A 1 85 ? -3.698 -0.622 -3.682 1.00 93.12 85 LEU A N 1
ATOM 656 C CA . LEU A 1 85 ? -4.196 0.423 -2.783 1.00 93.12 85 LEU A CA 1
ATOM 657 C C . LEU A 1 85 ? -5.595 0.111 -2.222 1.00 93.12 85 LEU A C 1
ATOM 659 O O . LEU A 1 85 ? -5.791 0.134 -1.001 1.00 93.12 85 LEU A O 1
ATOM 663 N N . VAL A 1 86 ? -6.581 -0.161 -3.086 1.00 92.69 86 VAL A N 1
ATOM 664 C CA . VAL A 1 86 ? -7.971 -0.377 -2.640 1.00 92.69 86 VAL A CA 1
ATOM 665 C C . VAL A 1 86 ? -8.086 -1.693 -1.880 1.00 92.69 86 VAL A C 1
ATOM 667 O O . VAL A 1 86 ? -8.694 -1.736 -0.811 1.00 92.69 86 VAL A O 1
ATOM 670 N N . GLY A 1 87 ? -7.459 -2.757 -2.382 1.00 92.06 87 GLY A N 1
ATOM 671 C CA . GLY A 1 87 ? -7.482 -4.064 -1.741 1.00 92.06 87 GLY A CA 1
ATOM 672 C C . GLY A 1 87 ? -6.839 -4.036 -0.359 1.00 92.06 87 GLY A C 1
ATOM 673 O O . GLY A 1 87 ? -7.491 -4.417 0.613 1.00 92.06 87 GLY A O 1
ATOM 674 N N . CYS A 1 88 ? -5.616 -3.505 -0.233 1.00 90.50 88 CYS A N 1
ATOM 675 C CA . CYS A 1 88 ? -4.938 -3.388 1.058 1.00 90.50 88 CYS A CA 1
ATOM 676 C C . CYS A 1 88 ? -5.699 -2.493 2.032 1.00 90.50 88 CYS A C 1
ATOM 678 O O . CYS A 1 88 ? -5.916 -2.891 3.176 1.00 90.50 88 CYS A O 1
ATOM 680 N N . SER A 1 89 ? -6.142 -1.309 1.596 1.00 90.75 89 SER A N 1
ATOM 681 C CA . SER A 1 89 ? -6.885 -0.402 2.477 1.00 90.75 89 SER A CA 1
ATOM 682 C C . SER A 1 89 ? -8.175 -1.040 2.995 1.00 90.75 89 SER A C 1
ATOM 684 O O . SER A 1 89 ? -8.490 -0.888 4.173 1.00 90.75 89 SER A O 1
ATOM 686 N N . TYR A 1 90 ? -8.867 -1.830 2.170 1.00 91.00 90 TYR A N 1
ATOM 687 C CA . TYR A 1 90 ? -10.036 -2.589 2.592 1.00 91.00 90 TYR A CA 1
ATOM 688 C C . TYR A 1 90 ? -9.674 -3.696 3.590 1.00 91.00 90 TYR A C 1
ATOM 690 O O . TYR A 1 90 ? -10.205 -3.709 4.700 1.00 91.00 90 TYR A O 1
ATOM 698 N N . VAL A 1 91 ? -8.748 -4.604 3.263 1.00 89.69 91 VAL A N 1
ATOM 699 C CA . VAL A 1 91 ? -8.472 -5.768 4.128 1.00 89.69 91 VAL A CA 1
ATOM 700 C C . VAL A 1 91 ? -7.860 -5.387 5.477 1.00 89.69 91 VAL A C 1
ATOM 702 O O . VAL A 1 91 ? -8.130 -6.066 6.471 1.00 89.69 91 VAL A O 1
ATOM 705 N N . ILE A 1 92 ? -7.109 -4.280 5.546 1.00 88.69 92 ILE A N 1
ATOM 706 C CA . ILE A 1 92 ? -6.588 -3.719 6.804 1.00 88.69 92 ILE A CA 1
ATOM 707 C C . ILE A 1 92 ? -7.742 -3.377 7.755 1.00 88.69 92 ILE A C 1
ATOM 709 O O . ILE A 1 92 ? -7.662 -3.663 8.953 1.00 88.69 92 ILE A O 1
ATOM 713 N N . THR A 1 93 ? -8.844 -2.828 7.226 1.00 89.12 93 THR A N 1
ATOM 714 C CA . THR A 1 93 ? -10.016 -2.433 8.026 1.00 89.12 93 THR A CA 1
ATOM 715 C C . THR A 1 93 ? -10.788 -3.603 8.630 1.00 89.12 93 THR A C 1
ATOM 717 O O . THR A 1 93 ? -11.534 -3.410 9.585 1.00 89.12 93 THR A O 1
ATOM 720 N N . LEU A 1 94 ? -10.568 -4.826 8.140 1.00 89.00 94 LEU A N 1
ATOM 721 C CA . LEU A 1 94 ? -11.245 -6.039 8.610 1.00 89.00 94 LEU A CA 1
ATOM 722 C C . LEU A 1 94 ? -10.564 -6.686 9.830 1.00 89.00 94 LEU A C 1
ATOM 724 O O . LEU A 1 94 ? -10.850 -7.834 10.181 1.00 89.00 94 LEU A O 1
ATOM 728 N N . SER A 1 95 ? -9.646 -5.966 10.475 1.00 87.38 95 SER A N 1
ATOM 729 C CA . SER A 1 95 ? -8.954 -6.423 11.679 1.00 87.38 95 SER A CA 1
ATOM 730 C C . SER A 1 95 ? -9.931 -6.593 12.846 1.00 87.38 95 SER A C 1
ATOM 732 O O . SER A 1 95 ? -10.730 -5.709 13.146 1.00 87.38 95 SER A O 1
ATOM 734 N N . LYS A 1 96 ? -9.864 -7.744 13.523 1.00 87.12 96 LYS A N 1
ATOM 735 C CA . LYS A 1 96 ? -10.767 -8.086 14.633 1.00 87.12 96 LYS A CA 1
ATOM 736 C C . LYS A 1 96 ? -10.239 -7.574 15.978 1.00 87.12 96 LYS A C 1
ATOM 738 O O . LYS A 1 96 ? -9.019 -7.558 16.172 1.00 87.12 96 LYS A O 1
ATOM 743 N N . PRO A 1 97 ? -11.120 -7.220 16.932 1.00 88.56 97 PRO A N 1
ATOM 744 C CA . PRO A 1 97 ? -10.706 -6.814 18.272 1.00 88.56 97 PRO A CA 1
ATOM 745 C C . PRO A 1 97 ? -10.090 -7.975 19.052 1.00 88.56 97 PRO A C 1
ATOM 747 O O . PRO A 1 97 ? -10.451 -9.141 18.871 1.00 88.56 97 PRO A O 1
ATOM 750 N N . LEU A 1 98 ? -9.184 -7.650 19.973 1.00 87.00 98 LEU A N 1
ATOM 751 C CA . LEU A 1 98 ? -8.644 -8.633 20.908 1.00 87.00 98 LEU A CA 1
ATOM 752 C C . LEU A 1 98 ? -9.741 -9.176 21.844 1.00 87.00 98 LEU A C 1
ATOM 754 O O . LEU A 1 98 ? -10.660 -8.448 22.231 1.00 87.00 98 LEU A O 1
ATOM 758 N N . ASP A 1 99 ? -9.627 -10.452 22.226 1.00 85.94 99 ASP A N 1
ATOM 759 C CA . ASP A 1 99 ? -10.577 -11.147 23.111 1.00 85.94 99 ASP A CA 1
ATOM 760 C C . ASP A 1 99 ? -10.631 -10.537 24.527 1.00 85.94 99 ASP A C 1
ATOM 762 O O . ASP A 1 99 ? -11.668 -10.549 25.187 1.00 85.94 99 ASP A O 1
ATOM 766 N N . GLU A 1 100 ? -9.541 -9.896 24.949 1.00 86.12 100 GLU A N 1
ATOM 767 C CA . GLU A 1 100 ? -9.400 -9.254 26.253 1.00 86.12 100 GLU A CA 1
ATOM 768 C C . GLU A 1 100 ? -9.283 -7.731 26.135 1.00 86.12 100 GLU A C 1
ATOM 770 O O . GLU A 1 100 ? -8.601 -7.202 25.253 1.00 86.12 100 GLU A O 1
ATOM 775 N N . LEU A 1 101 ? -9.883 -7.011 27.085 1.00 85.25 101 LEU A N 1
ATOM 776 C CA . LEU A 1 101 ? -9.681 -5.572 27.229 1.00 85.25 101 LEU A CA 1
ATOM 777 C C . LEU A 1 101 ? -8.390 -5.313 28.020 1.00 85.25 101 LEU A C 1
ATOM 779 O O . LEU A 1 101 ? -8.324 -5.597 29.211 1.00 85.25 101 LEU A O 1
ATOM 783 N N . LYS A 1 102 ? -7.362 -4.763 27.367 1.00 84.25 102 LYS A N 1
ATOM 784 C CA . LYS A 1 102 ? -6.106 -4.363 28.032 1.00 84.25 102 LYS A CA 1
ATOM 785 C C . LYS A 1 102 ? -6.247 -3.017 28.753 1.00 84.25 102 LYS A C 1
ATOM 787 O O . LYS A 1 102 ? -7.105 -2.218 28.398 1.00 84.25 102 LYS A O 1
ATOM 792 N N . ASP A 1 103 ? -5.368 -2.703 29.703 1.00 83.25 103 ASP A N 1
ATOM 793 C CA . ASP A 1 103 ? -5.442 -1.442 30.471 1.00 83.25 103 ASP A CA 1
ATOM 794 C C . ASP A 1 103 ? -4.894 -0.210 29.727 1.00 83.25 103 ASP A C 1
ATOM 796 O O . ASP A 1 103 ? -5.170 0.934 30.096 1.00 83.25 103 ASP A O 1
ATOM 800 N N . MET A 1 104 ? -4.158 -0.415 28.632 1.00 82.75 104 MET A N 1
ATOM 801 C CA . MET A 1 104 ? -3.564 0.668 27.844 1.00 82.75 104 MET A CA 1
ATOM 802 C C . MET A 1 104 ? -4.601 1.349 26.936 1.00 82.75 104 MET A C 1
ATOM 804 O O . MET A 1 104 ? -5.479 0.696 26.370 1.00 82.75 104 MET A O 1
ATOM 808 N N . ARG A 1 105 ? -4.511 2.673 26.776 1.00 81.31 105 ARG A N 1
ATOM 809 C CA . ARG A 1 105 ? -5.362 3.432 25.845 1.00 81.31 105 ARG A CA 1
ATOM 810 C C . ARG A 1 105 ? -4.646 3.627 24.504 1.00 81.31 105 ARG A C 1
ATOM 812 O O . ARG A 1 105 ? -3.441 3.893 24.518 1.00 81.31 105 ARG A O 1
ATOM 819 N N . PRO A 1 106 ? -5.360 3.553 23.365 1.00 80.06 106 PRO A N 1
ATOM 820 C CA . PRO A 1 106 ? -4.795 3.914 22.070 1.00 80.06 106 PRO A CA 1
ATOM 821 C C . PRO A 1 106 ? -4.211 5.328 22.092 1.00 80.06 106 PRO A C 1
ATOM 823 O O . PRO A 1 106 ? -4.710 6.207 22.800 1.00 80.06 106 PRO A O 1
ATOM 826 N N . THR A 1 107 ? -3.147 5.543 21.322 1.00 75.81 107 THR A N 1
ATOM 827 C CA . THR A 1 107 ? -2.511 6.855 21.190 1.00 75.81 107 THR A CA 1
ATOM 828 C C . THR A 1 107 ? -3.530 7.887 20.704 1.00 75.81 107 THR A C 1
ATOM 830 O O . THR A 1 107 ? -4.266 7.634 19.757 1.00 75.81 107 THR A O 1
ATOM 833 N N . SER A 1 108 ? -3.573 9.057 21.343 1.00 73.00 108 SER A N 1
ATOM 834 C CA . SER A 1 108 ? -4.513 10.132 20.993 1.00 73.00 108 SER A CA 1
ATOM 835 C C . SER A 1 108 ? -4.073 10.966 19.787 1.00 73.00 108 SER A C 1
ATOM 837 O O . SER A 1 108 ? -4.906 11.615 19.164 1.00 73.00 108 SER A O 1
ATOM 839 N N . SER A 1 109 ? -2.778 10.956 19.456 1.00 79.19 109 SER A N 1
ATOM 840 C CA . SER A 1 109 ? -2.217 11.680 18.315 1.00 79.19 109 SER A CA 1
ATOM 841 C C . SER A 1 109 ? -1.856 10.732 17.179 1.00 79.19 109 SER A C 1
ATOM 843 O O . SER A 1 109 ? -1.092 9.782 17.362 1.00 79.19 109 SER A O 1
ATOM 845 N N . LEU A 1 110 ? -2.378 11.033 15.992 1.00 75.50 110 LEU A N 1
ATOM 846 C CA . LEU A 1 110 ? -2.062 10.320 14.760 1.00 75.50 110 LEU A CA 1
ATOM 847 C C . LEU A 1 110 ? -0.586 10.520 14.363 1.00 75.50 110 LEU A C 1
ATOM 849 O O . LEU A 1 110 ? 0.103 9.557 14.033 1.00 75.50 110 LEU A O 1
ATOM 853 N N . ILE A 1 111 ? -0.082 11.755 14.467 1.00 79.31 111 ILE A N 1
ATOM 854 C CA . ILE A 1 111 ? 1.279 12.158 14.073 1.00 79.31 111 ILE A CA 1
ATOM 855 C C . ILE A 1 111 ? 2.098 12.457 15.334 1.00 79.31 111 ILE A C 1
ATOM 857 O O . ILE A 1 111 ? 2.523 13.579 15.601 1.00 79.31 111 ILE A O 1
ATOM 861 N N . GLY A 1 112 ? 2.273 11.438 16.173 1.00 83.62 112 GLY A N 1
ATOM 862 C CA . GLY A 1 112 ? 3.264 11.487 17.247 1.00 83.62 112 GLY A CA 1
ATOM 863 C C . GLY A 1 112 ? 4.694 11.390 16.691 1.00 83.62 112 GLY A C 1
ATOM 864 O O . GLY A 1 112 ? 4.882 10.857 15.595 1.00 83.62 112 GLY A O 1
ATOM 865 N N . PRO A 1 113 ? 5.719 11.822 17.447 1.00 84.62 113 PRO A N 1
ATOM 866 C CA . PRO A 1 113 ? 7.119 11.740 17.014 1.00 84.62 113 PRO A CA 1
ATOM 867 C C . PRO A 1 113 ? 7.557 10.303 16.692 1.00 84.62 113 PRO A C 1
ATOM 869 O O . PRO A 1 113 ? 8.316 10.082 15.754 1.00 84.62 113 PRO A O 1
ATOM 872 N N . THR A 1 114 ? 7.024 9.311 17.411 1.00 83.81 114 THR A N 1
ATOM 873 C CA . THR A 1 114 ? 7.272 7.885 17.150 1.00 83.81 114 THR A CA 1
ATOM 874 C C . THR A 1 114 ? 6.656 7.419 15.832 1.00 83.81 114 THR A C 1
ATOM 876 O O . THR A 1 114 ? 7.321 6.751 15.045 1.00 83.81 114 THR A O 1
ATOM 879 N N . THR A 1 115 ? 5.405 7.801 15.551 1.00 84.69 115 THR A N 1
ATOM 880 C CA . THR A 1 115 ? 4.752 7.503 14.267 1.00 84.69 115 THR A CA 1
ATOM 881 C C . THR A 1 115 ? 5.488 8.175 13.115 1.00 84.69 115 THR A C 1
ATOM 883 O O . THR A 1 115 ? 5.741 7.526 12.106 1.00 84.69 115 THR A O 1
ATOM 886 N N . LEU A 1 116 ? 5.861 9.447 13.267 1.00 89.25 116 LEU A N 1
ATOM 887 C CA . LEU A 1 116 ? 6.559 10.188 12.223 1.00 89.25 116 LEU A CA 1
ATOM 888 C C . LEU A 1 116 ? 7.940 9.588 11.940 1.00 89.25 116 LEU A C 1
ATOM 890 O O . LEU A 1 116 ? 8.273 9.359 10.784 1.00 89.25 116 LEU A O 1
ATOM 894 N N . SER A 1 117 ? 8.707 9.259 12.983 1.00 89.81 117 SER A N 1
ATOM 895 C CA . SER A 1 117 ? 9.997 8.578 12.836 1.00 89.81 117 SER A CA 1
ATOM 896 C C . SER A 1 117 ? 9.855 7.218 12.146 1.00 89.81 117 SER A C 1
ATOM 898 O O . SER A 1 117 ? 10.680 6.888 11.301 1.00 89.81 117 SER A O 1
ATOM 900 N N . SER A 1 118 ? 8.795 6.459 12.444 1.00 89.81 118 SER A N 1
ATOM 901 C CA . SER A 1 118 ? 8.517 5.182 11.777 1.00 89.81 118 SER A CA 1
ATOM 902 C C . SER A 1 118 ? 8.178 5.353 10.293 1.00 89.81 118 SER A C 1
ATOM 904 O O . SER A 1 118 ? 8.714 4.610 9.479 1.00 89.81 118 SER A O 1
ATOM 906 N N . ILE A 1 119 ? 7.336 6.328 9.934 1.00 92.06 119 ILE A N 1
ATOM 907 C CA . ILE A 1 119 ? 6.978 6.623 8.535 1.00 92.06 119 ILE A CA 1
ATOM 908 C C . ILE A 1 119 ? 8.217 7.087 7.761 1.00 92.06 119 ILE A C 1
ATOM 910 O O . ILE A 1 119 ? 8.534 6.527 6.720 1.00 92.06 119 ILE A O 1
ATOM 914 N N . LEU A 1 120 ? 8.960 8.062 8.293 1.00 94.00 120 LEU A N 1
ATOM 915 C CA . LEU A 1 120 ? 10.157 8.592 7.635 1.00 94.00 120 LEU A CA 1
ATOM 916 C C . LEU A 1 120 ? 11.269 7.544 7.513 1.00 94.00 120 LEU A C 1
ATOM 918 O O . LEU A 1 120 ? 11.951 7.495 6.495 1.00 94.00 120 LEU A O 1
ATOM 922 N N . GLY A 1 121 ? 11.449 6.698 8.530 1.00 94.19 121 GLY A N 1
ATOM 923 C CA . GLY A 1 121 ? 12.416 5.603 8.487 1.00 94.19 121 GLY A CA 1
ATOM 924 C C . GLY A 1 121 ? 12.057 4.563 7.426 1.00 94.19 121 GLY A C 1
ATOM 925 O O . GLY A 1 121 ? 12.918 4.172 6.641 1.00 94.19 121 GLY A O 1
ATOM 926 N N . GLN A 1 122 ? 10.783 4.165 7.360 1.00 94.50 122 GLN A N 1
ATOM 927 C CA . GLN A 1 122 ? 10.301 3.243 6.333 1.00 94.50 122 GLN A CA 1
ATOM 928 C C . GLN A 1 122 ? 10.446 3.845 4.929 1.00 94.50 122 GLN A C 1
ATOM 930 O O . GLN A 1 122 ? 10.890 3.164 4.009 1.00 94.50 122 GLN A O 1
ATOM 935 N N . GLU A 1 123 ? 10.139 5.134 4.772 1.00 95.75 123 GLU A N 1
ATOM 936 C CA . GLU A 1 123 ? 10.279 5.830 3.493 1.00 95.75 123 GLU A CA 1
ATOM 937 C C . GLU A 1 123 ? 11.740 5.952 3.056 1.00 95.75 123 GLU A C 1
ATOM 939 O O . GLU A 1 123 ? 12.059 5.714 1.895 1.00 95.75 123 GLU A O 1
ATOM 944 N N . ALA A 1 124 ? 12.658 6.229 3.983 1.00 97.00 124 ALA A N 1
ATOM 945 C CA . ALA A 1 124 ? 14.084 6.237 3.682 1.00 97.00 124 ALA A CA 1
ATOM 946 C C . ALA A 1 124 ? 14.568 4.866 3.177 1.00 97.00 124 ALA A C 1
ATOM 948 O O . ALA A 1 124 ? 15.314 4.805 2.200 1.00 97.00 124 ALA A O 1
ATOM 949 N N . ILE A 1 125 ? 14.113 3.766 3.791 1.00 96.50 125 ILE A N 1
ATOM 950 C CA . ILE A 1 125 ? 14.424 2.401 3.334 1.00 96.50 125 ILE A CA 1
ATOM 951 C C . ILE A 1 125 ? 13.883 2.170 1.917 1.00 96.50 125 ILE A C 1
ATOM 953 O O . ILE A 1 125 ? 14.609 1.647 1.070 1.00 96.50 125 ILE A O 1
ATOM 957 N N . ASN A 1 126 ? 12.648 2.598 1.636 1.00 96.69 126 ASN A N 1
ATOM 958 C CA . ASN A 1 126 ? 12.061 2.499 0.300 1.00 96.69 126 ASN A CA 1
ATOM 959 C C . ASN A 1 126 ? 12.883 3.282 -0.735 1.00 96.69 126 ASN A C 1
ATOM 961 O O . ASN A 1 126 ? 13.251 2.733 -1.772 1.00 96.69 126 ASN A O 1
ATOM 965 N N . ILE A 1 127 ? 13.250 4.532 -0.446 1.00 97.19 127 ILE A N 1
ATOM 966 C CA . ILE A 1 127 ? 14.069 5.348 -1.352 1.00 97.19 127 ILE A CA 1
ATOM 967 C C . ILE A 1 127 ? 15.422 4.677 -1.616 1.00 97.19 127 ILE A C 1
ATOM 969 O O . ILE A 1 127 ? 15.834 4.569 -2.769 1.00 97.19 127 ILE A O 1
ATOM 973 N N . ILE A 1 128 ? 16.098 4.176 -0.576 1.00 97.44 128 ILE A N 1
ATOM 974 C CA . ILE A 1 128 ? 17.385 3.477 -0.721 1.00 97.44 128 ILE A CA 1
ATOM 975 C C . ILE A 1 128 ? 17.234 2.244 -1.616 1.00 97.44 128 ILE A C 1
ATOM 977 O O . ILE A 1 128 ? 18.033 2.056 -2.533 1.00 97.44 128 ILE A O 1
ATOM 981 N N . TYR A 1 129 ? 16.205 1.425 -1.385 1.00 96.69 129 TYR A N 1
ATOM 982 C CA . TYR A 1 129 ? 15.932 0.241 -2.198 1.00 96.69 129 TYR A CA 1
ATOM 983 C C . TYR A 1 129 ? 15.644 0.593 -3.664 1.00 96.69 129 TYR A C 1
ATOM 985 O O . TYR A 1 129 ? 16.157 -0.069 -4.567 1.00 96.69 129 TYR A O 1
ATOM 993 N N . LEU A 1 130 ? 14.867 1.649 -3.916 1.00 96.50 130 LEU A N 1
ATOM 994 C CA . LEU A 1 130 ? 14.549 2.092 -5.272 1.00 96.50 130 LEU A CA 1
ATOM 995 C C . LEU A 1 130 ? 15.801 2.597 -5.999 1.00 96.50 130 LEU A C 1
ATOM 997 O O . LEU A 1 130 ? 16.089 2.152 -7.108 1.00 96.50 130 LEU A O 1
ATOM 1001 N N . CYS A 1 131 ? 16.589 3.461 -5.353 1.00 96.56 131 CYS A N 1
ATOM 1002 C CA . CYS A 1 131 ? 17.863 3.944 -5.886 1.00 96.56 131 CYS A CA 1
ATOM 1003 C C . CYS A 1 131 ? 18.824 2.788 -6.188 1.00 96.56 131 CYS A C 1
ATOM 1005 O O . CYS A 1 131 ? 19.464 2.773 -7.238 1.00 96.56 131 CYS A O 1
ATOM 1007 N N . PHE A 1 132 ? 18.906 1.804 -5.290 1.00 97.00 132 PHE A N 1
ATOM 1008 C CA . PHE A 1 132 ? 19.718 0.610 -5.497 1.00 97.00 132 PHE A CA 1
ATOM 1009 C C . PHE A 1 132 ? 19.235 -0.206 -6.703 1.00 97.00 132 PHE A C 1
ATOM 1011 O O . PHE A 1 132 ? 20.046 -0.591 -7.540 1.00 97.00 132 PHE A O 1
ATOM 1018 N N . SER A 1 133 ? 17.925 -0.413 -6.842 1.00 95.81 133 SER A N 1
ATOM 1019 C CA . SER A 1 133 ? 17.332 -1.155 -7.964 1.00 95.81 133 SER A CA 1
ATOM 1020 C C . SER A 1 133 ? 17.598 -0.468 -9.309 1.00 95.81 133 SER A C 1
ATOM 1022 O O . SER A 1 133 ? 18.013 -1.115 -10.271 1.00 95.81 133 SER A O 1
ATOM 1024 N N . ILE A 1 134 ? 17.469 0.862 -9.354 1.00 95.06 134 ILE A N 1
ATOM 1025 C CA . ILE A 1 134 ? 17.819 1.683 -10.521 1.00 95.06 134 ILE A CA 1
ATOM 1026 C C . ILE A 1 134 ? 19.315 1.580 -10.844 1.00 95.06 134 ILE A C 1
ATOM 1028 O O . ILE A 1 134 ? 19.693 1.417 -12.005 1.00 95.06 134 ILE A O 1
ATOM 1032 N N . HIS A 1 135 ? 20.179 1.664 -9.831 1.00 95.31 135 HIS A N 1
ATOM 1033 C CA . HIS A 1 135 ? 21.626 1.569 -10.012 1.00 95.31 135 HIS A CA 1
ATOM 1034 C C . HIS A 1 135 ? 22.050 0.196 -10.550 1.00 95.31 135 HIS A C 1
ATOM 1036 O O . HIS A 1 135 ? 22.885 0.114 -11.452 1.00 95.31 135 HIS A O 1
ATOM 1042 N N . MET A 1 136 ? 21.439 -0.873 -10.035 1.00 95.81 136 MET A N 1
ATOM 1043 C CA . MET A 1 136 ? 21.664 -2.248 -10.481 1.00 95.81 136 MET A CA 1
ATOM 1044 C C . MET A 1 136 ? 21.275 -2.452 -11.948 1.00 95.81 136 MET A C 1
ATOM 1046 O O . MET A 1 136 ? 22.020 -3.112 -12.673 1.00 95.81 136 MET A O 1
ATOM 1050 N N . LEU A 1 137 ? 20.155 -1.867 -12.395 1.00 94.44 137 LEU A N 1
ATOM 1051 C CA . LEU A 1 137 ? 19.761 -1.868 -13.808 1.00 94.44 137 LEU A CA 1
ATOM 1052 C C . LEU A 1 137 ? 20.739 -1.048 -14.657 1.00 94.44 137 LEU A C 1
ATOM 1054 O O . LEU A 1 137 ? 21.223 -1.522 -15.679 1.00 94.44 137 LEU A O 1
ATOM 1058 N N . SER A 1 138 ? 21.073 0.159 -14.200 1.00 92.25 138 SER A N 1
ATOM 1059 C CA . SER A 1 138 ? 21.935 1.094 -14.937 1.00 92.25 138 SER A CA 1
ATOM 1060 C C . SER A 1 138 ? 23.367 0.586 -15.117 1.00 92.25 138 SER A C 1
ATOM 1062 O O . SER A 1 138 ? 24.074 1.039 -16.010 1.00 92.25 138 SER A O 1
ATOM 1064 N N . SER A 1 139 ? 23.795 -0.352 -14.272 1.00 93.75 139 SER A N 1
ATOM 1065 C CA . SER A 1 139 ? 25.118 -0.973 -14.324 1.00 93.75 139 SER A CA 1
ATOM 1066 C C . SER A 1 139 ? 25.174 -2.204 -15.241 1.00 93.75 139 SER A C 1
ATOM 1068 O O . SER A 1 139 ? 26.244 -2.789 -15.413 1.00 93.75 139 SER A O 1
ATOM 1070 N N . GLN A 1 140 ? 24.050 -2.623 -15.833 1.00 93.81 140 GLN A N 1
ATOM 1071 C CA . GLN A 1 140 ? 24.033 -3.720 -16.798 1.00 93.81 140 GLN A CA 1
ATOM 1072 C C . GLN A 1 140 ? 24.607 -3.275 -18.144 1.00 93.81 140 GLN A C 1
ATOM 1074 O O . GLN A 1 140 ? 24.221 -2.248 -18.691 1.00 93.81 140 GLN A O 1
ATOM 1079 N N . VAL A 1 141 ? 25.487 -4.094 -18.724 1.00 93.38 141 VAL A N 1
ATOM 1080 C CA . VAL A 1 141 ? 26.185 -3.780 -19.989 1.00 93.38 141 VAL A CA 1
ATOM 1081 C C . VAL A 1 141 ? 25.221 -3.629 -21.171 1.00 93.38 141 VAL A C 1
ATOM 1083 O O . VAL A 1 141 ? 25.488 -2.875 -22.100 1.00 93.38 141 VAL A O 1
ATOM 1086 N N . TRP A 1 142 ? 24.102 -4.352 -21.141 1.00 91.50 142 TRP A N 1
ATOM 1087 C CA . TRP A 1 142 ? 23.076 -4.325 -22.184 1.00 91.50 142 TRP A CA 1
ATOM 1088 C C . TRP A 1 142 ? 22.060 -3.192 -22.002 1.00 91.50 142 TRP A C 1
ATOM 1090 O O . TRP A 1 142 ? 21.239 -2.973 -22.890 1.00 91.50 142 TRP A O 1
ATOM 1100 N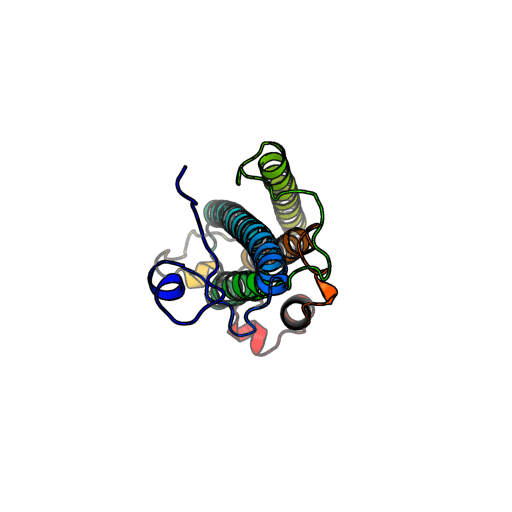 N . TYR A 1 143 ? 22.070 -2.495 -20.861 1.00 90.19 143 TYR A N 1
ATOM 1101 C CA . TYR A 1 143 ? 21.061 -1.488 -20.570 1.00 90.19 143 TYR A CA 1
ATOM 1102 C C . TYR A 1 143 ? 21.322 -0.207 -21.363 1.00 90.19 143 TYR A C 1
ATOM 1104 O O . TYR A 1 143 ? 22.359 0.444 -21.223 1.00 90.19 143 TYR A O 1
ATOM 1112 N N . CYS A 1 144 ? 20.338 0.177 -22.171 1.00 85.50 144 CYS A N 1
ATOM 1113 C CA . CYS A 1 144 ? 20.323 1.444 -22.885 1.00 85.50 144 CYS A CA 1
ATOM 1114 C C . CYS A 1 144 ? 19.251 2.357 -22.271 1.00 85.50 144 CYS A C 1
ATOM 1116 O O . CYS A 1 144 ? 18.079 1.972 -22.250 1.00 85.50 144 CYS A O 1
ATOM 1118 N N . PRO A 1 145 ? 19.615 3.558 -21.780 1.00 85.56 145 PRO A N 1
ATOM 1119 C CA . PRO A 1 145 ? 18.639 4.525 -21.295 1.00 85.56 145 PRO A CA 1
ATOM 1120 C C . PRO A 1 145 ? 17.632 4.897 -22.385 1.00 85.56 145 PRO A C 1
ATOM 1122 O O . PRO A 1 145 ? 18.001 5.108 -23.541 1.00 85.56 145 PRO A O 1
ATOM 1125 N N . PHE A 1 146 ? 16.363 5.009 -22.000 1.00 82.75 146 PHE A N 1
ATOM 1126 C CA . PHE A 1 146 ? 15.312 5.498 -22.885 1.00 82.75 146 PHE A CA 1
ATOM 1127 C C . PHE A 1 146 ? 15.595 6.957 -23.281 1.00 82.75 146 PHE A C 1
ATOM 1129 O O . PHE A 1 146 ? 15.817 7.793 -22.404 1.00 82.75 146 PHE A O 1
ATOM 1136 N N . SER A 1 147 ? 15.593 7.260 -24.585 1.00 80.00 147 SER A N 1
ATOM 1137 C CA . SER A 1 147 ? 15.675 8.641 -25.076 1.00 80.00 147 SER A CA 1
ATOM 1138 C C . SER A 1 147 ? 14.311 9.107 -25.599 1.00 80.00 147 SER A C 1
ATOM 1140 O O . SER A 1 147 ? 13.763 8.468 -26.502 1.00 80.00 147 SER A O 1
ATOM 1142 N N . PRO A 1 148 ? 13.765 10.227 -25.090 1.00 71.94 148 PRO A N 1
ATOM 1143 C CA . PRO A 1 148 ? 12.465 10.744 -25.504 1.00 71.94 148 PRO A CA 1
ATOM 1144 C C . PRO A 1 148 ? 12.505 11.548 -26.817 1.00 71.94 148 PRO A C 1
ATOM 1146 O O . PRO A 1 148 ? 11.459 12.030 -27.247 1.00 71.94 148 PRO A O 1
ATOM 1149 N N . ASP A 1 149 ? 13.667 11.692 -27.471 1.00 73.25 149 ASP A N 1
ATOM 1150 C CA . ASP A 1 149 ? 13.905 12.655 -28.567 1.00 73.25 149 ASP A CA 1
ATOM 1151 C C . ASP A 1 149 ? 12.932 12.553 -29.760 1.00 73.25 149 ASP A C 1
ATOM 1153 O O . ASP A 1 149 ? 12.750 13.527 -30.487 1.00 73.25 149 ASP A O 1
ATOM 1157 N N . ASN A 1 150 ? 12.276 11.403 -29.955 1.00 66.69 150 ASN A N 1
ATOM 1158 C CA . ASN A 1 150 ? 11.342 11.156 -31.061 1.00 66.69 150 ASN A CA 1
ATOM 1159 C C . ASN A 1 150 ? 9.941 10.704 -30.613 1.00 66.69 150 ASN A C 1
ATOM 1161 O O . ASN A 1 150 ? 9.161 10.219 -31.438 1.00 66.69 150 ASN A O 1
ATOM 1165 N N . VAL A 1 151 ? 9.606 10.824 -29.324 1.00 75.88 151 VAL A N 1
ATOM 1166 C CA . VAL A 1 151 ? 8.320 10.351 -28.799 1.00 75.88 151 VAL A CA 1
ATOM 1167 C C . VAL A 1 151 ? 7.405 11.529 -28.498 1.00 75.88 151 VAL A C 1
ATOM 1169 O O . VAL A 1 151 ? 7.699 12.388 -27.672 1.00 75.88 151 VAL A O 1
ATOM 1172 N N . ASP A 1 152 ? 6.260 11.554 -29.177 1.00 78.50 152 ASP A N 1
ATOM 1173 C CA . ASP A 1 152 ? 5.184 12.489 -28.867 1.00 78.50 152 ASP A CA 1
ATOM 1174 C C . ASP A 1 152 ? 4.675 12.223 -27.445 1.00 78.50 152 ASP A C 1
ATOM 1176 O O . ASP A 1 152 ? 4.119 11.159 -27.167 1.00 78.50 152 ASP A O 1
ATOM 1180 N N . VAL A 1 153 ? 4.846 13.199 -26.551 1.00 76.75 153 VAL A N 1
ATOM 1181 C CA . VAL A 1 153 ? 4.435 13.115 -25.141 1.00 76.75 153 VAL A CA 1
ATOM 1182 C C . VAL A 1 153 ? 2.928 12.854 -25.009 1.00 76.75 153 VAL A C 1
ATOM 1184 O O . VAL A 1 153 ? 2.491 12.241 -24.035 1.00 76.75 153 VAL A O 1
ATOM 1187 N N . ALA A 1 154 ? 2.121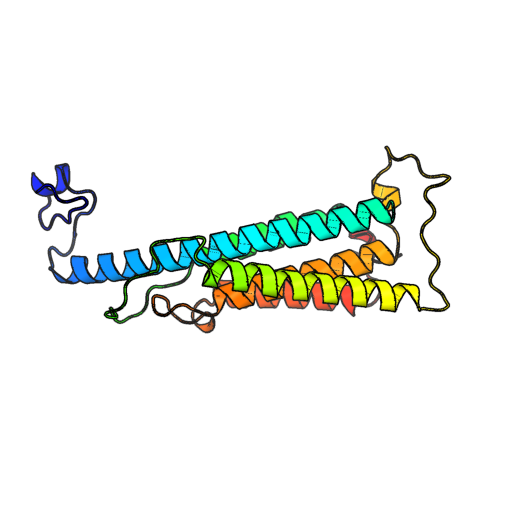 13.249 -26.004 1.00 79.69 154 ALA A N 1
ATOM 1188 C CA . ALA A 1 154 ? 0.694 12.931 -26.033 1.00 79.69 154 ALA A CA 1
ATOM 1189 C C . ALA A 1 154 ? 0.432 11.415 -26.132 1.00 79.69 154 ALA A C 1
ATOM 1191 O O . ALA A 1 154 ? -0.584 10.925 -25.633 1.00 79.69 154 ALA A O 1
ATOM 1192 N N . LYS A 1 155 ? 1.364 10.654 -26.718 1.00 82.12 155 LYS A N 1
ATOM 1193 C CA . LYS A 1 155 ? 1.334 9.188 -26.806 1.00 82.12 155 LYS A CA 1
ATOM 1194 C C . LYS A 1 155 ? 2.039 8.556 -25.608 1.00 82.12 155 LYS A C 1
ATOM 1196 O O . LYS A 1 155 ? 2.961 7.761 -25.757 1.00 82.12 155 LYS A O 1
ATOM 1201 N N . TRP A 1 156 ? 1.577 8.907 -24.411 1.00 78.50 156 TRP A N 1
ATOM 1202 C CA . TRP A 1 156 ? 2.171 8.520 -23.126 1.00 78.50 156 TRP A CA 1
ATOM 1203 C C . TRP A 1 156 ? 2.371 7.007 -22.935 1.00 78.50 156 TRP A C 1
ATOM 1205 O O . TRP A 1 156 ? 3.250 6.608 -22.178 1.00 78.50 156 TRP A O 1
ATOM 1215 N N . TRP A 1 157 ? 1.593 6.161 -23.616 1.00 79.38 157 TRP A N 1
ATOM 1216 C CA . TRP A 1 157 ? 1.757 4.703 -23.575 1.00 79.38 157 TRP A CA 1
ATOM 1217 C C . TRP A 1 157 ? 3.078 4.240 -24.212 1.00 79.38 157 TRP A C 1
ATOM 1219 O O . TRP A 1 157 ? 3.666 3.268 -23.756 1.00 79.38 157 TRP A O 1
ATOM 1229 N N . LEU A 1 158 ? 3.618 4.978 -25.192 1.00 80.19 158 LEU A N 1
ATOM 1230 C CA . LEU A 1 158 ? 4.932 4.688 -25.788 1.00 80.19 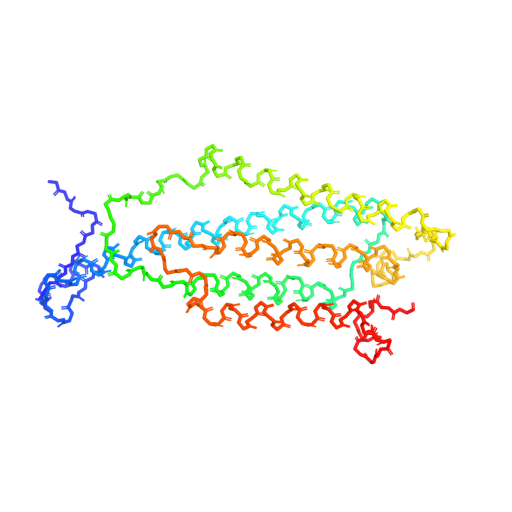158 LEU A CA 1
ATOM 1231 C C . LEU A 1 158 ? 6.093 4.938 -24.814 1.00 80.19 158 LEU A C 1
ATOM 1233 O O . LEU A 1 158 ? 7.181 4.412 -25.015 1.00 80.19 158 LEU A O 1
ATOM 1237 N N . LEU A 1 159 ? 5.868 5.722 -23.754 1.00 83.31 159 LEU A N 1
ATOM 1238 C CA . LEU A 1 159 ? 6.859 5.970 -22.703 1.00 83.31 159 LEU A CA 1
ATOM 1239 C C . LEU A 1 159 ? 6.923 4.814 -21.690 1.00 83.31 159 LEU A C 1
ATOM 1241 O O . LEU A 1 159 ? 7.734 4.871 -20.766 1.00 83.31 159 LEU A O 1
ATOM 1245 N N . SER A 1 160 ? 6.059 3.801 -21.821 1.00 83.25 160 SER A N 1
ATOM 1246 C CA . SER A 1 160 ? 5.985 2.681 -20.883 1.00 83.25 160 SER A CA 1
ATOM 1247 C C . SER A 1 160 ? 6.815 1.466 -21.278 1.00 83.25 160 SER A C 1
ATOM 1249 O O . SER A 1 160 ? 7.164 0.682 -20.398 1.00 83.25 160 SER A O 1
ATOM 1251 N N . ASP A 1 161 ? 7.121 1.286 -22.563 1.00 81.19 161 ASP A N 1
ATOM 1252 C CA . ASP A 1 161 ? 7.794 0.076 -23.045 1.00 81.19 161 ASP A CA 1
ATOM 1253 C C . ASP A 1 161 ? 9.316 0.204 -22.880 1.00 81.19 161 ASP A C 1
ATOM 1255 O O . ASP A 1 161 ? 10.054 0.526 -23.811 1.00 81.19 161 ASP A O 1
ATOM 1259 N N . ASN A 1 162 ? 9.785 0.091 -21.636 1.00 86.38 162 ASN A N 1
ATOM 1260 C CA . ASN A 1 162 ? 11.206 0.127 -21.309 1.00 86.38 162 ASN A CA 1
ATOM 1261 C C . ASN A 1 162 ? 11.519 -0.616 -20.005 1.00 86.38 162 ASN A C 1
ATOM 1263 O O . ASN A 1 162 ? 10.732 -0.648 -19.061 1.00 86.38 162 ASN A O 1
ATOM 1267 N N . HIS A 1 163 ? 12.741 -1.145 -19.918 1.00 88.44 163 HIS A N 1
ATOM 1268 C CA . HIS A 1 163 ? 13.204 -1.909 -18.756 1.00 88.44 163 HIS A CA 1
ATOM 1269 C C . HIS A 1 163 ? 13.184 -1.109 -17.448 1.00 88.44 163 HIS A C 1
ATOM 1271 O O . HIS A 1 163 ? 13.009 -1.679 -16.370 1.00 88.44 163 HIS A O 1
ATOM 1277 N N . MET A 1 164 ? 13.353 0.212 -17.530 1.00 91.12 164 MET A N 1
ATOM 1278 C CA . MET A 1 164 ? 13.322 1.084 -16.362 1.00 91.12 164 MET A CA 1
ATOM 1279 C C . MET A 1 164 ? 11.916 1.149 -15.755 1.00 91.12 164 MET A C 1
ATOM 1281 O O . MET A 1 164 ? 11.776 1.009 -14.543 1.00 91.12 164 MET A O 1
ATOM 1285 N N . ALA A 1 165 ? 10.872 1.267 -16.577 1.00 91.44 165 ALA A N 1
ATOM 1286 C CA . ALA A 1 165 ? 9.480 1.221 -16.144 1.00 91.44 165 ALA A CA 1
ATOM 1287 C C . ALA A 1 165 ? 9.151 -0.113 -15.457 1.00 91.44 165 ALA A C 1
ATOM 1289 O O . ALA A 1 165 ? 8.551 -0.112 -14.381 1.00 91.44 165 ALA A O 1
ATOM 1290 N N . THR A 1 166 ? 9.625 -1.237 -16.002 1.00 90.62 166 THR A N 1
ATOM 1291 C CA . THR A 1 166 ? 9.465 -2.568 -15.394 1.00 90.62 166 THR A CA 1
ATOM 1292 C C . THR A 1 166 ? 10.135 -2.657 -14.018 1.00 90.62 166 THR A C 1
ATOM 1294 O O . THR A 1 166 ? 9.514 -3.114 -13.055 1.00 90.62 166 THR A O 1
ATOM 1297 N N . VAL A 1 167 ? 11.375 -2.171 -13.880 1.00 93.12 167 VAL A N 1
ATOM 1298 C CA . VAL A 1 167 ? 12.084 -2.152 -12.586 1.00 93.12 167 VAL A CA 1
ATOM 1299 C C . VAL A 1 167 ? 11.390 -1.239 -11.577 1.00 93.12 167 VAL A C 1
ATOM 1301 O O . VAL A 1 167 ? 11.237 -1.626 -10.417 1.00 93.12 167 VAL A O 1
ATOM 1304 N N . LEU A 1 168 ? 10.934 -0.056 -11.996 1.00 94.25 168 LEU A N 1
ATOM 1305 C CA . LEU A 1 168 ? 10.186 0.863 -11.135 1.00 94.25 168 LEU A CA 1
ATOM 1306 C C . LEU A 1 168 ? 8.863 0.249 -10.664 1.00 94.25 168 LEU A C 1
ATOM 1308 O O . LEU A 1 168 ? 8.550 0.331 -9.476 1.00 94.25 168 LEU A O 1
ATOM 1312 N N . PHE A 1 169 ? 8.115 -0.397 -11.564 1.00 93.44 169 PHE A N 1
ATOM 1313 C CA . PHE A 1 169 ? 6.857 -1.069 -11.242 1.00 93.44 169 PHE A CA 1
ATOM 1314 C C . PHE A 1 169 ? 7.049 -2.138 -10.166 1.00 93.44 169 PHE A C 1
ATOM 1316 O O . PHE A 1 169 ? 6.419 -2.060 -9.109 1.00 93.44 169 PHE A O 1
ATOM 1323 N N . PHE A 1 170 ? 7.954 -3.095 -10.396 1.00 93.06 170 PHE A N 1
ATOM 1324 C CA . PHE A 1 170 ? 8.181 -4.171 -9.434 1.00 93.06 170 PHE A CA 1
ATOM 1325 C C . PHE A 1 170 ? 8.756 -3.651 -8.118 1.00 93.06 170 PHE A C 1
ATOM 1327 O O . PHE A 1 170 ? 8.338 -4.087 -7.047 1.00 93.06 170 PHE A O 1
ATOM 1334 N N . SER A 1 171 ? 9.651 -2.662 -8.169 1.00 94.81 171 SER A N 1
ATOM 1335 C CA . SER A 1 171 ? 10.185 -2.059 -6.947 1.00 94.81 171 SER A CA 1
ATOM 1336 C C . SER A 1 171 ? 9.065 -1.467 -6.089 1.00 94.81 171 SER A C 1
ATOM 1338 O O . SER A 1 171 ? 8.986 -1.741 -4.893 1.00 94.81 171 SER A O 1
ATOM 1340 N N . VAL A 1 172 ? 8.156 -0.704 -6.699 1.00 94.62 172 VAL A N 1
ATOM 1341 C CA . VAL A 1 172 ? 7.068 -0.032 -5.982 1.00 94.62 172 VAL A CA 1
ATOM 1342 C C . VAL A 1 172 ? 5.997 -1.002 -5.503 1.00 94.62 172 VAL A C 1
ATOM 1344 O O . VAL A 1 172 ? 5.539 -0.873 -4.366 1.00 94.62 172 VAL A O 1
ATOM 1347 N N . ILE A 1 173 ? 5.603 -1.993 -6.307 1.00 93.06 173 ILE A N 1
ATOM 1348 C CA . ILE A 1 173 ? 4.563 -2.941 -5.888 1.00 93.06 173 ILE A CA 1
ATOM 1349 C C . ILE A 1 173 ? 5.033 -3.784 -4.689 1.00 93.06 173 ILE A C 1
A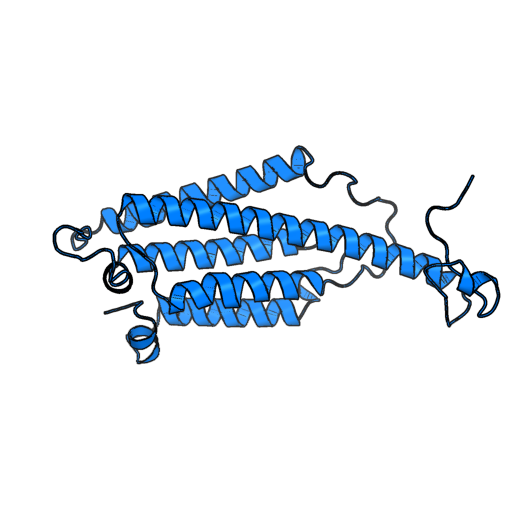TOM 1351 O O . ILE A 1 173 ? 4.273 -3.971 -3.734 1.00 93.06 173 ILE A O 1
ATOM 1355 N N . PHE A 1 174 ? 6.314 -4.176 -4.635 1.00 92.50 174 PHE A N 1
ATOM 1356 C CA . PHE A 1 174 ? 6.890 -4.848 -3.464 1.00 92.50 174 PHE A CA 1
ATOM 1357 C C . PHE A 1 174 ? 7.025 -3.919 -2.246 1.00 92.50 174 PHE A C 1
ATOM 1359 O O . PHE A 1 174 ? 6.755 -4.333 -1.112 1.00 92.50 174 PHE A O 1
ATOM 1366 N N . GLN A 1 175 ? 7.385 -2.647 -2.441 1.00 95.19 175 GLN A N 1
ATOM 1367 C CA . GLN A 1 175 ? 7.402 -1.652 -1.359 1.00 95.19 175 GLN A CA 1
ATOM 1368 C C . GLN A 1 175 ? 6.010 -1.434 -0.755 1.00 95.19 175 GLN A C 1
ATOM 1370 O O . GLN A 1 175 ? 5.864 -1.324 0.464 1.00 95.19 175 GLN A O 1
ATOM 1375 N N . GLN A 1 176 ? 4.964 -1.422 -1.580 1.00 92.94 176 GLN A N 1
ATOM 1376 C CA . GLN A 1 176 ? 3.587 -1.311 -1.103 1.00 92.94 176 GLN A CA 1
ATOM 1377 C C . GLN A 1 176 ? 3.149 -2.560 -0.333 1.00 92.94 176 GLN A C 1
ATOM 1379 O O . GLN A 1 176 ? 2.525 -2.422 0.719 1.00 92.94 176 GLN A O 1
ATOM 1384 N N . HIS A 1 177 ? 3.537 -3.761 -0.779 1.00 90.06 177 HIS A N 1
ATOM 1385 C CA . HIS A 1 177 ? 3.274 -5.011 -0.052 1.00 90.06 177 HIS A CA 1
ATOM 1386 C C . HIS A 1 177 ? 3.908 -5.015 1.328 1.00 90.06 177 HIS A C 1
ATOM 1388 O O . HIS A 1 177 ? 3.235 -5.235 2.335 1.00 90.06 177 HIS A O 1
ATOM 1394 N N . THR A 1 178 ? 5.206 -4.737 1.382 1.00 91.25 178 THR A N 1
ATOM 1395 C CA . THR A 1 178 ? 5.960 -4.710 2.638 1.00 91.25 178 THR A CA 1
ATOM 1396 C C . THR A 1 178 ? 5.433 -3.627 3.579 1.00 91.25 178 THR A C 1
ATOM 1398 O O . THR A 1 178 ? 5.267 -3.871 4.774 1.00 91.25 178 THR A O 1
ATOM 1401 N N . THR A 1 179 ? 5.067 -2.455 3.061 1.00 92.38 179 THR A N 1
ATOM 1402 C CA . THR A 1 179 ? 4.433 -1.381 3.843 1.00 92.38 179 THR A CA 1
ATOM 1403 C C . THR A 1 179 ? 3.069 -1.801 4.397 1.00 92.38 179 THR A C 1
ATOM 1405 O O . THR A 1 179 ? 2.788 -1.613 5.582 1.00 92.38 179 THR A O 1
ATOM 1408 N N . ALA A 1 180 ? 2.217 -2.410 3.572 1.00 89.75 180 ALA A N 1
ATOM 1409 C CA . ALA A 1 180 ? 0.913 -2.887 4.013 1.00 89.75 180 ALA A CA 1
ATOM 1410 C C . ALA A 1 180 ? 1.058 -3.976 5.089 1.00 89.75 180 ALA A C 1
ATOM 1412 O O . ALA A 1 180 ? 0.343 -3.959 6.089 1.00 89.75 180 ALA A O 1
ATOM 1413 N N . TRP A 1 181 ? 2.036 -4.870 4.941 1.00 87.06 181 TRP A N 1
ATOM 1414 C CA . TRP A 1 181 ? 2.335 -5.920 5.910 1.00 87.06 181 TRP A CA 1
ATOM 1415 C C . TRP A 1 181 ? 2.866 -5.365 7.241 1.00 87.06 181 TRP A C 1
ATOM 1417 O O . TRP A 1 181 ? 2.367 -5.716 8.311 1.00 87.06 181 TRP A O 1
ATOM 1427 N N . THR A 1 182 ? 3.843 -4.454 7.192 1.00 88.00 182 THR A N 1
ATOM 1428 C CA . THR A 1 182 ? 4.473 -3.857 8.385 1.00 88.00 182 THR A CA 1
ATOM 1429 C C . THR A 1 182 ? 3.479 -3.099 9.260 1.00 88.00 182 THR A C 1
ATOM 1431 O O . THR A 1 182 ? 3.497 -3.266 10.479 1.00 88.00 182 THR A O 1
ATOM 1434 N N . PHE A 1 183 ? 2.559 -2.329 8.675 1.00 84.94 183 PHE A N 1
ATOM 1435 C CA . PHE A 1 183 ? 1.537 -1.629 9.460 1.00 84.94 183 PHE A CA 1
ATOM 1436 C C . PHE A 1 183 ? 0.362 -2.508 9.893 1.00 84.94 183 PHE A C 1
ATOM 1438 O O . PHE A 1 183 ? -0.385 -2.113 10.788 1.00 84.94 183 PHE A O 1
ATOM 1445 N N . SER A 1 184 ? 0.228 -3.702 9.314 1.00 80.31 184 SER A N 1
ATOM 1446 C CA . SER A 1 184 ? -0.824 -4.667 9.654 1.00 80.31 184 SER A CA 1
ATOM 1447 C C . SER A 1 184 ? -0.402 -5.706 10.693 1.00 80.31 184 SER A C 1
ATOM 1449 O O . SER A 1 184 ? -1.254 -6.460 11.156 1.00 80.31 184 SER A O 1
ATOM 1451 N N . PHE A 1 185 ? 0.880 -5.769 11.081 1.00 71.25 185 PHE A N 1
ATOM 1452 C CA . PHE A 1 185 ? 1.448 -6.841 11.922 1.00 71.25 185 PHE A CA 1
ATOM 1453 C C . PHE A 1 185 ? 0.770 -7.026 13.295 1.00 71.25 185 PHE A C 1
ATOM 1455 O O . PHE A 1 185 ? 0.925 -8.071 13.928 1.00 71.25 185 PHE A O 1
ATOM 1462 N N . GLY A 1 186 ? -0.049 -6.067 13.720 1.00 60.66 186 GLY A N 1
ATOM 1463 C CA . GLY A 1 186 ? -0.936 -6.193 14.866 1.00 60.66 186 GLY A CA 1
ATOM 1464 C C . GLY A 1 186 ? -0.579 -5.208 15.967 1.00 60.66 186 GLY A C 1
ATOM 1465 O O . GLY A 1 186 ? 0.578 -5.018 16.336 1.00 60.66 186 GLY A O 1
ATOM 1466 N N . SER A 1 187 ? -1.614 -4.563 16.489 1.00 64.94 187 SER A N 1
ATOM 1467 C CA . SER A 1 187 ? -1.544 -3.677 17.645 1.00 64.94 187 SER A CA 1
ATOM 1468 C C . SER A 1 187 ? -1.960 -4.422 18.915 1.00 64.94 187 SER A C 1
ATOM 1470 O O . SER A 1 187 ? -2.688 -5.408 18.853 1.00 64.94 187 SER A O 1
ATOM 1472 N N . ILE A 1 188 ? -1.599 -3.889 20.085 1.00 75.31 188 ILE A N 1
ATOM 1473 C CA . ILE A 1 188 ? -2.028 -4.362 21.420 1.00 75.31 188 ILE A CA 1
ATOM 1474 C C . ILE A 1 188 ? -3.572 -4.462 21.536 1.00 75.31 188 ILE A C 1
ATOM 1476 O O . ILE A 1 188 ? -4.092 -5.139 22.421 1.00 75.31 188 ILE A O 1
ATOM 1480 N N . TYR A 1 189 ? -4.314 -3.800 20.639 1.00 79.81 189 TYR A N 1
ATOM 1481 C CA . TYR A 1 189 ? -5.780 -3.708 20.632 1.00 79.81 189 TYR A CA 1
ATOM 1482 C C . TYR A 1 189 ? -6.487 -4.640 19.634 1.00 79.81 189 TYR A C 1
ATOM 1484 O O . TYR A 1 189 ? -7.716 -4.708 19.637 1.00 79.81 189 TYR A O 1
ATOM 1492 N N . GLN A 1 190 ? -5.742 -5.336 18.776 1.00 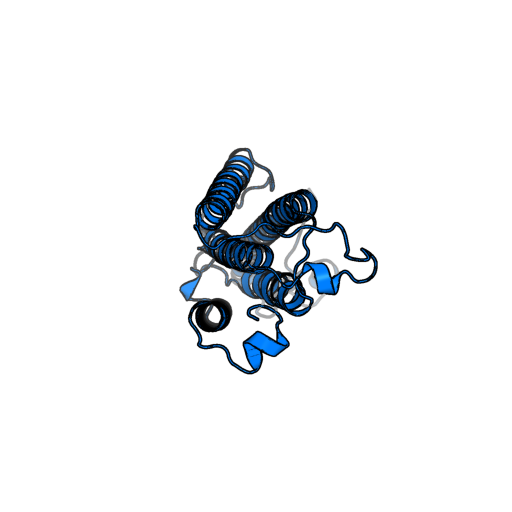83.06 190 GLN A N 1
ATOM 1493 C CA . GLN A 1 190 ? -6.274 -6.128 17.664 1.00 83.06 190 GLN A CA 1
ATOM 1494 C C . GLN A 1 190 ? -5.754 -7.560 17.715 1.00 83.06 190 GLN A C 1
ATOM 1496 O O . GLN A 1 190 ? -4.700 -7.841 18.283 1.00 83.06 190 GLN A O 1
ATOM 1501 N N . GLN A 1 191 ? -6.478 -8.474 17.077 1.00 83.75 191 GLN A N 1
ATOM 1502 C CA . GLN A 1 191 ? -5.964 -9.811 16.808 1.00 83.75 191 GLN A CA 1
ATOM 1503 C C . GLN A 1 191 ? -4.777 -9.745 15.836 1.00 83.75 191 GLN A C 1
ATOM 1505 O O . GLN A 1 191 ? -4.721 -8.849 14.991 1.00 83.75 191 GLN A O 1
ATOM 1510 N N . PRO A 1 192 ? -3.826 -10.689 15.935 1.00 80.69 192 PRO A N 1
ATOM 1511 C CA . PRO A 1 192 ? -2.672 -10.695 15.051 1.00 80.69 192 PRO A CA 1
ATOM 1512 C C . PRO A 1 192 ? -3.101 -10.920 13.598 1.00 80.69 192 PRO A C 1
ATOM 1514 O O . PRO A 1 192 ? -4.091 -11.609 13.331 1.00 80.69 192 PRO A O 1
ATOM 1517 N N . ILE A 1 193 ? -2.301 -10.389 12.672 1.00 79.69 193 ILE A N 1
ATOM 1518 C CA . ILE A 1 193 ? -2.558 -10.379 11.224 1.00 79.69 193 ILE A CA 1
ATOM 1519 C C . ILE A 1 193 ? -2.962 -11.753 10.666 1.00 79.69 193 ILE A C 1
ATOM 1521 O O . ILE A 1 193 ? -3.834 -11.856 9.809 1.00 79.69 193 ILE A O 1
ATOM 1525 N N . TRP A 1 194 ? -2.407 -12.829 11.229 1.00 80.44 194 TRP A N 1
ATOM 1526 C CA . TRP A 1 194 ? -2.635 -14.203 10.784 1.00 80.44 194 TRP A CA 1
ATOM 1527 C C . TRP A 1 194 ? -4.060 -14.713 11.014 1.00 80.44 194 TRP A C 1
ATOM 1529 O O . TRP A 1 194 ? -4.489 -15.661 10.365 1.00 80.44 194 TRP A O 1
ATOM 1539 N N . ARG A 1 195 ? -4.808 -14.104 11.943 1.00 83.81 195 ARG A N 1
ATOM 1540 C CA . ARG A 1 195 ? -6.228 -14.423 12.150 1.00 83.81 195 ARG A CA 1
ATOM 1541 C C . ARG A 1 195 ? -7.137 -13.737 11.125 1.00 83.81 195 ARG A C 1
ATOM 1543 O O . ARG A 1 195 ? -8.310 -14.100 11.019 1.00 83.81 195 ARG A O 1
ATOM 1550 N N . ASN A 1 196 ? -6.620 -12.770 10.364 1.00 84.94 196 ASN A N 1
ATOM 1551 C CA . ASN A 1 196 ? -7.322 -12.154 9.245 1.00 84.94 196 ASN A CA 1
ATOM 1552 C C . ASN A 1 196 ? -7.037 -12.947 7.958 1.00 84.94 196 ASN A C 1
ATOM 1554 O O . ASN A 1 196 ? -6.179 -12.591 7.153 1.00 84.94 196 ASN A O 1
ATOM 1558 N N . TYR A 1 197 ? -7.771 -14.049 7.772 1.00 86.94 197 TYR A N 1
ATOM 1559 C CA . TYR A 1 197 ? -7.596 -14.929 6.612 1.00 86.94 197 TYR A CA 1
ATOM 1560 C C . TYR A 1 197 ? -7.825 -14.218 5.275 1.00 86.94 197 TYR A C 1
ATOM 1562 O O . TYR A 1 197 ? -7.144 -14.533 4.308 1.00 86.94 197 TYR A O 1
ATOM 1570 N N . LEU A 1 198 ? -8.743 -13.246 5.216 1.00 87.50 198 LEU A N 1
ATOM 1571 C CA . LEU A 1 198 ? -8.993 -12.479 3.992 1.00 87.50 198 LEU A CA 1
ATOM 1572 C C . LEU A 1 198 ? -7.766 -11.664 3.593 1.00 87.50 198 LEU A C 1
ATOM 1574 O O . LEU A 1 198 ? -7.359 -11.700 2.437 1.00 87.50 198 LEU A O 1
ATOM 1578 N N . LEU A 1 199 ? -7.148 -10.986 4.560 1.00 84.88 199 LEU A N 1
ATOM 1579 C CA . LEU A 1 199 ? -5.910 -10.249 4.344 1.00 84.88 199 LEU A CA 1
ATOM 1580 C C . LEU A 1 199 ? -4.771 -11.183 3.909 1.00 84.88 199 LEU A C 1
ATOM 1582 O O . LEU A 1 199 ? -4.054 -10.862 2.966 1.00 84.88 199 LEU A O 1
ATOM 1586 N N . LEU A 1 200 ? -4.618 -12.344 4.556 1.00 88.25 200 LEU A N 1
ATOM 1587 C CA . LEU A 1 200 ? -3.571 -13.306 4.196 1.00 88.25 200 LEU A CA 1
ATOM 1588 C C . LEU A 1 200 ? -3.754 -13.864 2.782 1.00 88.25 200 LEU A C 1
ATOM 1590 O O . LEU A 1 200 ? -2.792 -13.919 2.023 1.00 88.25 200 LEU A O 1
ATOM 1594 N N . VAL A 1 201 ? -4.976 -14.271 2.427 1.00 91.31 201 VAL A N 1
ATOM 1595 C CA . VAL A 1 201 ? -5.293 -14.797 1.091 1.00 91.31 201 VAL A CA 1
ATOM 1596 C C . VAL A 1 201 ? -5.098 -13.716 0.036 1.00 91.31 201 VAL A C 1
ATOM 1598 O O . VAL A 1 201 ? -4.516 -13.997 -1.007 1.00 91.31 201 VAL A O 1
ATOM 1601 N N . PHE A 1 202 ? -5.527 -12.483 0.317 1.00 90.44 202 PHE A N 1
ATOM 1602 C CA . PHE A 1 202 ? -5.318 -11.352 -0.579 1.00 90.44 202 PHE A CA 1
ATOM 1603 C C . PHE A 1 202 ? -3.824 -11.107 -0.825 1.00 90.44 202 PHE A C 1
ATOM 1605 O O . PHE A 1 202 ? -3.392 -11.124 -1.973 1.00 90.44 202 PHE A O 1
ATOM 1612 N N . PHE A 1 203 ? -3.013 -10.978 0.231 1.00 87.06 203 PHE A N 1
ATOM 1613 C CA . PHE A 1 203 ? -1.569 -10.782 0.075 1.00 87.06 203 PHE A CA 1
ATOM 1614 C C . PHE A 1 203 ? -0.877 -11.952 -0.616 1.00 87.06 203 PHE A C 1
ATOM 1616 O O . PHE A 1 203 ? -0.011 -11.727 -1.454 1.00 87.06 203 PHE A O 1
ATOM 1623 N N . ALA A 1 204 ? -1.253 -13.192 -0.300 1.00 90.62 204 ALA A N 1
ATOM 1624 C CA . ALA A 1 204 ? -0.686 -14.363 -0.958 1.00 90.62 204 ALA A CA 1
ATOM 1625 C C . ALA A 1 204 ? -1.025 -14.391 -2.456 1.00 90.62 204 ALA A C 1
ATOM 1627 O O . ALA A 1 204 ? -0.161 -14.713 -3.266 1.00 90.62 204 ALA A O 1
ATOM 1628 N N . ALA A 1 205 ? -2.256 -14.029 -2.830 1.00 91.62 205 ALA A N 1
ATOM 1629 C CA . ALA A 1 205 ? -2.686 -13.987 -4.222 1.00 91.62 205 ALA A CA 1
ATOM 1630 C C . ALA A 1 205 ? -1.951 -12.902 -5.020 1.00 91.62 205 ALA A C 1
ATOM 1632 O O . ALA A 1 205 ? -1.479 -13.181 -6.121 1.00 91.62 205 ALA A O 1
ATOM 1633 N N . VAL A 1 206 ? -1.817 -11.692 -4.467 1.00 88.62 206 VAL A N 1
ATOM 1634 C CA . VAL A 1 206 ? -1.103 -10.605 -5.152 1.00 88.62 206 VAL A CA 1
ATOM 1635 C C . VAL A 1 206 ? 0.401 -10.892 -5.211 1.00 88.62 206 VAL A C 1
ATOM 1637 O O . VAL A 1 206 ? 0.986 -10.785 -6.280 1.00 88.62 206 VAL A O 1
ATOM 1640 N N . ALA A 1 207 ? 1.017 -11.395 -4.136 1.00 89.00 207 ALA A N 1
ATOM 1641 C CA . ALA A 1 207 ? 2.426 -11.791 -4.164 1.00 89.00 207 ALA A CA 1
ATOM 1642 C C . ALA A 1 207 ? 2.698 -12.924 -5.170 1.00 89.00 207 ALA A C 1
ATOM 1644 O O . ALA A 1 207 ? 3.724 -12.919 -5.845 1.00 89.00 207 ALA A O 1
ATOM 1645 N N . ALA A 1 208 ? 1.784 -13.892 -5.298 1.00 90.88 208 ALA A N 1
ATOM 1646 C CA . ALA A 1 208 ? 1.892 -14.943 -6.307 1.00 90.88 208 ALA A CA 1
ATOM 1647 C C . ALA A 1 208 ? 1.770 -14.386 -7.732 1.00 90.88 208 ALA A C 1
ATOM 1649 O O . ALA A 1 208 ? 2.504 -14.825 -8.616 1.00 90.88 208 ALA A O 1
ATOM 1650 N N . LEU A 1 209 ? 0.879 -13.412 -7.952 1.00 89.56 209 LEU A N 1
ATOM 1651 C CA . LEU A 1 209 ? 0.760 -12.710 -9.228 1.00 89.56 209 LEU A CA 1
ATOM 1652 C C . LEU A 1 209 ? 2.041 -11.935 -9.555 1.00 89.56 209 LEU A C 1
ATOM 1654 O O . LEU A 1 209 ? 2.557 -12.076 -10.658 1.00 89.56 209 LEU A O 1
ATOM 1658 N N . ASP A 1 210 ? 2.584 -11.177 -8.605 1.00 87.69 210 ASP A N 1
ATOM 1659 C CA . ASP A 1 210 ? 3.812 -10.404 -8.802 1.00 87.69 210 ASP A CA 1
ATOM 1660 C C . ASP A 1 210 ? 4.997 -11.326 -9.107 1.00 87.69 210 ASP A C 1
ATOM 1662 O O . ASP A 1 210 ? 5.737 -11.092 -10.057 1.00 87.69 210 ASP A O 1
ATOM 1666 N N . LEU A 1 211 ? 5.145 -12.433 -8.370 1.00 88.81 211 LEU A N 1
ATOM 1667 C CA . LEU A 1 211 ? 6.180 -13.433 -8.643 1.00 88.81 211 LEU A CA 1
ATOM 1668 C C . LEU A 1 211 ? 6.001 -14.101 -10.009 1.00 88.81 211 LEU A C 1
ATOM 1670 O O . LEU A 1 211 ? 6.991 -14.331 -10.699 1.00 88.81 211 LEU A O 1
ATOM 1674 N N . TYR A 1 212 ? 4.761 -14.384 -10.416 1.00 89.19 212 TYR A N 1
ATOM 1675 C CA . TYR A 1 212 ? 4.467 -14.881 -11.759 1.00 89.19 212 TYR A CA 1
ATOM 1676 C C . TYR A 1 212 ? 4.857 -13.857 -12.832 1.00 89.19 212 TYR A C 1
ATOM 1678 O O . TYR A 1 212 ? 5.462 -14.230 -13.828 1.00 89.19 212 TYR A O 1
ATOM 1686 N N . LEU A 1 213 ? 4.585 -12.569 -12.616 1.00 86.19 213 LEU A N 1
ATOM 1687 C CA . LEU A 1 213 ? 4.944 -11.505 -13.557 1.00 86.19 213 LEU A CA 1
ATOM 1688 C C . LEU A 1 213 ? 6.453 -11.201 -13.589 1.00 86.19 213 LEU A C 1
ATOM 1690 O O . LEU A 1 213 ? 6.944 -10.718 -14.606 1.00 86.19 213 LEU A O 1
ATOM 1694 N N . VAL A 1 214 ? 7.192 -11.470 -12.509 1.00 86.38 214 VAL A N 1
ATOM 1695 C CA . VAL A 1 214 ? 8.655 -11.291 -12.457 1.00 86.38 214 VAL A CA 1
ATOM 1696 C C . VAL A 1 214 ? 9.402 -12.487 -13.047 1.00 86.38 214 VAL A C 1
ATOM 1698 O O . VAL A 1 214 ? 10.366 -12.302 -13.784 1.00 86.38 214 VAL A O 1
ATOM 1701 N N . LEU A 1 215 ? 9.013 -13.709 -12.671 1.00 86.31 215 LEU A N 1
ATOM 1702 C CA . LEU A 1 215 ? 9.763 -14.939 -12.968 1.00 86.31 215 LEU A CA 1
ATOM 1703 C C . LEU A 1 215 ? 9.165 -15.753 -14.121 1.00 86.31 215 LEU A C 1
ATOM 1705 O O . LEU A 1 215 ? 9.787 -16.715 -14.571 1.00 86.31 215 LEU A O 1
ATOM 1709 N N . GLY A 1 216 ? 7.948 -15.424 -14.549 1.00 79.00 216 GLY A N 1
ATOM 1710 C CA . GLY A 1 216 ? 7.243 -16.128 -15.610 1.00 79.00 216 GLY A CA 1
ATOM 1711 C C . GLY A 1 216 ? 7.899 -15.942 -16.972 1.00 79.00 216 GLY A C 1
ATOM 1712 O O . GLY A 1 216 ? 8.465 -14.894 -17.283 1.00 79.00 216 GLY A O 1
ATOM 1713 N N . GLU A 1 217 ? 7.798 -16.978 -17.802 1.00 76.31 217 GLU A N 1
ATOM 1714 C CA . GLU A 1 217 ? 8.158 -16.876 -19.214 1.00 76.31 217 GLU A CA 1
ATOM 1715 C C . GLU A 1 217 ? 7.230 -15.880 -19.932 1.00 76.31 217 GLU A C 1
ATOM 1717 O O . GLU A 1 217 ? 6.051 -15.782 -19.565 1.00 76.31 217 GLU A O 1
ATOM 1722 N N . PRO A 1 218 ? 7.711 -15.184 -20.984 1.00 75.50 218 PRO A N 1
ATOM 1723 C CA . PRO A 1 218 ? 6.896 -14.267 -21.772 1.00 75.50 218 PRO A CA 1
ATOM 1724 C C . PRO A 1 218 ? 5.611 -14.948 -22.254 1.00 75.50 218 PRO A C 1
ATOM 1726 O O . PRO A 1 218 ? 5.611 -15.813 -23.128 1.00 75.50 218 PRO A O 1
ATOM 1729 N N . SER A 1 219 ? 4.496 -14.563 -21.644 1.00 77.62 219 SER A N 1
ATOM 1730 C CA . SER A 1 219 ? 3.173 -15.128 -21.889 1.00 77.62 219 SER A CA 1
ATOM 1731 C C . SER A 1 219 ? 2.221 -14.046 -22.394 1.00 77.62 219 SER A C 1
ATOM 1733 O O . SER A 1 219 ? 2.520 -12.850 -22.345 1.00 77.62 219 SER A O 1
ATOM 1735 N N . TYR A 1 220 ? 1.030 -14.449 -22.845 1.00 74.25 220 TYR A N 1
ATOM 1736 C CA . TYR A 1 220 ? -0.016 -13.514 -23.280 1.00 74.25 220 TYR A CA 1
ATOM 1737 C C . TYR A 1 220 ? -0.326 -12.433 -22.228 1.00 74.25 220 TYR A C 1
ATOM 1739 O O . TYR A 1 220 ? -0.674 -11.307 -22.579 1.00 74.25 220 TYR A O 1
ATOM 1747 N N . VAL A 1 221 ? -0.173 -12.756 -20.938 1.00 74.56 221 VAL A N 1
ATOM 1748 C CA . VAL A 1 221 ? -0.390 -11.808 -19.840 1.00 74.56 221 VAL A CA 1
ATOM 1749 C C . VAL A 1 221 ? 0.668 -10.705 -19.846 1.00 74.56 221 VAL A C 1
ATOM 1751 O O . VAL A 1 221 ? 0.290 -9.547 -19.726 1.00 74.56 221 VAL A O 1
ATOM 1754 N N . HIS A 1 222 ? 1.947 -11.038 -20.058 1.00 76.81 222 HIS A N 1
ATOM 1755 C CA . HIS A 1 222 ? 3.040 -10.057 -20.117 1.00 76.81 222 HIS A CA 1
ATOM 1756 C C . HIS A 1 222 ? 2.916 -9.123 -21.322 1.00 76.81 222 HIS A C 1
ATOM 1758 O O . HIS A 1 222 ? 3.124 -7.918 -21.192 1.00 76.81 222 HIS A O 1
ATOM 1764 N N . HIS A 1 223 ? 2.517 -9.672 -22.473 1.00 72.38 223 HIS A N 1
ATOM 1765 C CA . HIS A 1 223 ? 2.305 -8.874 -23.678 1.00 72.38 223 HIS A CA 1
ATOM 1766 C C . HIS A 1 223 ? 1.106 -7.930 -23.522 1.00 72.38 223 HIS A C 1
ATOM 1768 O O . HIS A 1 223 ? 1.152 -6.777 -23.935 1.00 72.38 223 HIS A O 1
ATOM 1774 N N . ARG A 1 224 ? 0.032 -8.389 -22.865 1.00 73.62 224 ARG A N 1
ATOM 1775 C CA . ARG A 1 224 ? -1.143 -7.552 -22.599 1.00 73.62 224 ARG A CA 1
ATOM 1776 C C . ARG A 1 224 ? -0.882 -6.487 -21.535 1.00 73.62 224 ARG A C 1
ATOM 1778 O O . ARG A 1 224 ? -1.509 -5.435 -21.598 1.00 73.62 224 ARG A O 1
ATOM 1785 N N . SER A 1 225 ? -0.019 -6.763 -20.558 1.00 67.00 225 SER A N 1
ATOM 1786 C CA . SER A 1 225 ? 0.340 -5.816 -19.500 1.00 67.00 225 SER A CA 1
ATOM 1787 C C . SER A 1 225 ? 1.447 -4.836 -19.898 1.00 67.00 225 SER A C 1
ATOM 1789 O O . SER A 1 225 ? 1.696 -3.900 -19.137 1.00 67.00 225 SER A O 1
ATOM 1791 N N . GLU A 1 226 ? 2.065 -5.018 -21.072 1.00 68.50 226 GLU A N 1
ATOM 1792 C CA . GLU A 1 226 ? 3.171 -4.194 -21.588 1.00 68.50 226 GLU A CA 1
ATOM 1793 C C . GLU A 1 226 ? 4.372 -4.157 -20.616 1.00 68.50 226 GLU A C 1
ATOM 1795 O O . GLU A 1 226 ? 5.064 -3.152 -20.501 1.00 68.50 226 GLU A O 1
ATOM 1800 N N . ILE A 1 227 ? 4.586 -5.247 -19.859 1.00 62.47 227 ILE A N 1
ATOM 1801 C CA . ILE A 1 227 ? 5.649 -5.350 -18.834 1.00 62.47 227 ILE A CA 1
ATOM 1802 C C . ILE A 1 227 ? 6.947 -5.930 -19.422 1.00 62.47 227 ILE A C 1
ATOM 1804 O O . ILE A 1 227 ? 8.035 -5.628 -18.924 1.00 62.47 227 ILE A O 1
ATOM 1808 N N . LEU A 1 228 ? 6.837 -6.769 -20.460 1.00 55.19 228 LEU A N 1
ATOM 1809 C CA . LEU A 1 228 ? 7.957 -7.397 -21.168 1.00 55.19 228 LEU A CA 1
ATOM 1810 C C . LEU A 1 228 ? 7.629 -7.468 -22.669 1.00 55.19 228 LEU A C 1
ATOM 1812 O O . LEU A 1 228 ? 6.750 -8.242 -23.059 1.00 55.19 228 LEU A O 1
ATOM 1816 N N . ASN A 1 229 ? 8.346 -6.694 -23.481 1.00 48.19 229 ASN A N 1
ATOM 1817 C CA . ASN A 1 229 ? 8.555 -6.943 -24.910 1.00 48.19 229 ASN A CA 1
ATOM 1818 C C . ASN A 1 229 ? 10.045 -7.184 -25.164 1.00 48.19 229 ASN A C 1
ATOM 1820 O O . ASN A 1 229 ? 10.875 -6.573 -24.450 1.00 48.19 229 ASN A O 1
#

Radius of gyration: 23.08 Å; chains: 1; bounding box: 64×34×64 Å